Protein AF-0000000085013072 (afdb_homodimer)

pLDDT: mean 86.12, std 15.49, range [24.56, 98.44]

Radius of gyration: 23.47 Å; Cα contacts (8 Å, |Δi|>4): 793; chains: 2; bounding box: 39×77×47 Å

Solvent-accessible surface area (backbone atoms only — not comparable to full-atom values): 15059 Å² total; per-residue (Å²): 130,81,71,30,50,33,39,38,34,38,39,57,92,85,39,39,44,36,41,32,38,31,53,88,47,34,38,41,36,34,26,36,51,92,89,67,48,37,48,34,40,38,34,57,54,99,54,33,39,37,44,30,36,57,91,33,48,30,42,33,31,65,51,94,83,24,38,37,36,30,52,53,92,29,35,32,39,40,33,59,48,43,60,26,39,36,37,39,22,50,68,58,56,56,30,42,35,42,36,42,42,58,89,40,36,34,40,34,34,39,35,48,90,86,78,34,35,41,31,42,33,37,28,53,83,56,56,34,40,58,54,52,50,53,52,51,50,41,42,40,70,68,33,67,74,63,57,53,61,84,75,129,129,81,71,31,50,33,40,36,36,39,38,57,92,84,38,39,44,36,42,31,38,33,54,87,50,33,36,41,36,36,27,36,53,92,88,74,44,39,46,35,40,38,34,56,54,99,54,32,39,37,45,32,36,57,92,32,50,30,41,33,30,64,52,96,82,22,38,38,38,31,51,52,92,28,34,33,38,42,32,60,47,43,58,25,38,36,38,40,22,50,67,61,54,58,30,43,36,42,35,42,41,58,88,41,35,33,42,35,34,38,34,46,88,88,75,35,35,40,32,42,33,36,28,53,82,54,56,35,40,58,53,52,50,53,53,52,50,40,43,40,70,69,34,66,75,64,57,53,61,84,76,129

Secondary structure (DSSP, 8-state):
---EEEEEEESGGGSEEEEEEEETTEEEEEEE-SSSEEEEEEEE-SSEEEEEETTEEEEEEEETTEEEEEETTEEEEEE-SSEEEEEEEE--EEEEEEEEEETTEEEEEES-TTT-EEEEEE-TT--HHHHHHHHHHHHHHH-HHHH-----/---EEEEEEESGGGSEEEEEEEETTEEEEEES-STT-EEEEEEE-SSEEEEEETTEEEEEEEETTEEEEEETTEEEEEE-SSEEEEEEEE--EEEEEEEEEETTEEEEEES-TTT-EEEEEE-TT--HHHHHHHHHHHHHHH-HHHH-----

Structure (mmCIF, N/CA/C/O backbone):
data_AF-0000000085013072-model_v1
#
loop_
_entity.id
_entity.type
_entity.pdbx_description
1 polymer 'Uncharacterized protein'
#
loop_
_atom_site.group_PDB
_atom_site.id
_atom_site.type_symbol
_atom_site.label_atom_id
_atom_site.label_alt_id
_atom_site.label_comp_id
_atom_site.label_asym_id
_atom_site.label_entity_id
_atom_site.label_seq_id
_atom_site.pdbx_PDB_ins_code
_atom_site.Cartn_x
_atom_site.Cartn_y
_atom_site.Cartn_z
_atom_site.occupancy
_atom_site.B_iso_or_equiv
_atom_site.auth_seq_id
_atom_site.auth_comp_id
_atom_site.auth_asym_id
_atom_site.auth_atom_id
_atom_site.pdbx_PDB_model_num
ATOM 1 N N . MET A 1 1 ? 5.73 40.562 12.336 1 45.72 1 MET A N 1
ATOM 2 C CA . MET A 1 1 ? 5.727 39.562 11.273 1 45.72 1 MET A CA 1
ATOM 3 C C . MET A 1 1 ? 4.336 38.938 11.109 1 45.72 1 MET A C 1
ATOM 5 O O . MET A 1 1 ? 3.588 38.812 12.078 1 45.72 1 MET A O 1
ATOM 9 N N . SER A 1 2 ? 3.643 39.031 10.023 1 57.59 2 SER A N 1
ATOM 10 C CA . SER A 1 2 ? 2.223 38.812 9.766 1 57.59 2 SER A CA 1
ATOM 11 C C . SER A 1 2 ? 1.817 37.375 10.07 1 57.59 2 SER A C 1
ATOM 13 O O . SER A 1 2 ? 2.553 36.438 9.75 1 57.59 2 SER A O 1
ATOM 15 N N . GLU A 1 3 ? 1.058 37.156 11.148 1 74.12 3 GLU A N 1
ATOM 16 C CA . GLU A 1 3 ? 0.494 35.875 11.578 1 74.12 3 GLU A CA 1
ATOM 17 C C . GLU A 1 3 ? -0.491 35.344 10.547 1 74.12 3 GLU A C 1
ATOM 19 O O . GLU A 1 3 ? -1.425 36.031 10.141 1 74.12 3 GLU A O 1
ATOM 24 N N . ASP A 1 4 ? 0.011 34.281 9.789 1 86.88 4 ASP A N 1
ATOM 25 C CA . ASP A 1 4 ? -0.908 33.625 8.867 1 86.88 4 ASP A CA 1
ATOM 26 C C . ASP A 1 4 ? -1.732 32.562 9.57 1 86.88 4 ASP A C 1
ATOM 28 O O . ASP A 1 4 ? -1.307 32 10.594 1 86.88 4 ASP A O 1
ATOM 32 N N . LEU A 1 5 ? -2.939 32.5 9.117 1 94.5 5 LEU A N 1
ATOM 33 C CA . LEU A 1 5 ? -3.863 31.516 9.695 1 94.5 5 LEU A CA 1
ATOM 34 C C . LEU A 1 5 ? -4.203 30.438 8.688 1 94.5 5 LEU A C 1
ATOM 36 O O . LEU A 1 5 ? -4.566 30.719 7.547 1 94.5 5 LEU A O 1
ATOM 40 N N . ILE A 1 6 ? -3.957 29.219 9.062 1 96.12 6 ILE A N 1
ATOM 41 C CA . ILE A 1 6 ? -4.473 28.062 8.336 1 96.12 6 ILE A CA 1
ATOM 42 C C . ILE A 1 6 ? -5.781 27.594 8.969 1 96.12 6 ILE A C 1
ATOM 44 O O . ILE A 1 6 ? -5.836 27.328 10.172 1 96.12 6 ILE A O 1
ATOM 48 N N . LYS A 1 7 ? -6.812 27.531 8.219 1 97.38 7 LYS A N 1
ATOM 49 C CA . LYS A 1 7 ? -8.086 27.078 8.766 1 97.38 7 LYS A CA 1
ATOM 50 C C . LYS A 1 7 ? -8.875 26.281 7.734 1 97.38 7 LYS A C 1
ATOM 52 O O . LYS A 1 7 ? -8.797 26.562 6.535 1 97.38 7 LYS A O 1
ATOM 57 N N . GLY A 1 8 ? -9.57 25.297 8.195 1 96.31 8 GLY A N 1
ATOM 58 C CA . GLY A 1 8 ? -10.414 24.516 7.312 1 96.31 8 GLY A CA 1
ATOM 59 C C . GLY A 1 8 ? -10.961 23.266 7.973 1 96.31 8 GLY A C 1
ATOM 60 O O . GLY A 1 8 ? -11.164 23.234 9.188 1 96.31 8 GLY A O 1
ATOM 61 N N . ARG A 1 9 ? -11.406 22.297 7.051 1 94.94 9 ARG A N 1
ATOM 62 C CA . ARG A 1 9 ? -12.055 21.094 7.543 1 94.94 9 ARG A CA 1
ATOM 63 C C . ARG A 1 9 ? -11.453 19.844 6.898 1 94.94 9 ARG A C 1
ATOM 65 O O . ARG A 1 9 ? -11.031 19.891 5.738 1 94.94 9 ARG A O 1
ATOM 72 N N . LEU A 1 10 ? -11.383 18.781 7.684 1 92.94 10 LEU A N 1
ATOM 73 C CA . LEU A 1 10 ? -11.047 17.453 7.203 1 92.94 10 LEU A CA 1
ATOM 74 C C . LEU A 1 10 ? -12.219 16.5 7.391 1 92.94 10 LEU A C 1
ATOM 76 O O . LEU A 1 10 ? -12.836 16.469 8.453 1 92.94 10 LEU A O 1
ATOM 80 N N . GLY A 1 11 ? -12.539 15.781 6.352 1 88.31 11 GLY A N 1
ATOM 81 C CA . GLY A 1 11 ? -13.625 14.812 6.434 1 88.31 11 GLY A CA 1
ATOM 82 C C . GLY A 1 11 ? -14.984 15.422 6.145 1 88.31 11 GLY A C 1
ATOM 83 O O . GLY A 1 11 ? -16 14.93 6.625 1 88.31 11 GLY A O 1
ATOM 84 N N . GLY A 1 12 ? -15.055 16.531 5.504 1 82.62 12 GLY A N 1
ATOM 85 C CA . GLY A 1 12 ? -16.312 17.172 5.145 1 82.62 12 GLY A CA 1
ATOM 86 C C . GLY A 1 12 ? -17.109 17.641 6.352 1 82.62 12 GLY A C 1
ATOM 87 O O . GLY A 1 12 ? -16.547 18.078 7.348 1 82.62 12 GLY A O 1
ATOM 88 N N . ALA A 1 13 ? -18.422 17.609 6.195 1 81.88 13 ALA A N 1
ATOM 89 C CA . ALA A 1 13 ? -19.344 18.125 7.211 1 81.88 13 ALA A CA 1
ATOM 90 C C . ALA A 1 13 ? -19.266 17.281 8.477 1 81.88 13 ALA A C 1
ATOM 92 O O . ALA A 1 13 ? -19.438 17.797 9.586 1 81.88 13 ALA A O 1
ATOM 93 N N . ASP A 1 14 ? -19.016 16.031 8.242 1 83.12 14 ASP A N 1
ATOM 94 C CA . ASP A 1 14 ? -18.984 15.109 9.375 1 83.12 14 ASP A CA 1
ATOM 95 C C . ASP A 1 14 ? -17.578 15.008 9.961 1 83.12 14 ASP A C 1
ATOM 97 O O . ASP A 1 14 ? -17.328 14.195 10.859 1 83.12 14 ASP A O 1
ATOM 101 N N . GLY A 1 15 ? -16.766 15.812 9.398 1 89.06 15 GLY A N 1
ATOM 102 C CA . GLY A 1 15 ? -15.383 15.75 9.836 1 89.06 15 GLY A CA 1
ATOM 103 C C . GLY A 1 15 ? -15.07 16.688 10.984 1 89.06 15 GLY A C 1
ATOM 104 O O . GLY A 1 15 ? -15.891 16.875 11.891 1 89.06 15 GLY A O 1
ATOM 105 N N . TYR A 1 16 ? -13.891 17.234 11.078 1 92 16 TYR A N 1
ATOM 106 C CA . TYR A 1 16 ? -13.422 18.094 12.156 1 92 16 TYR A CA 1
ATOM 107 C C . TYR A 1 16 ? -12.664 19.297 11.602 1 92 16 TYR A C 1
ATOM 109 O O . TYR A 1 16 ? -12.211 19.266 10.453 1 92 16 TYR A O 1
ATOM 117 N N . SER A 1 17 ? -12.625 20.328 12.484 1 95.5 17 SER A N 1
ATOM 118 C CA . SER A 1 17 ? -11.953 21.562 12.086 1 95.5 17 SER A CA 1
ATOM 119 C C . SER A 1 17 ? -10.461 21.516 12.383 1 95.5 17 SER A C 1
ATOM 121 O O . SER A 1 17 ? -10.031 20.781 13.281 1 95.5 17 SER A O 1
ATOM 123 N N . VAL A 1 18 ? -9.711 22.219 11.562 1 96.5 18 VAL A N 1
ATOM 124 C CA . VAL A 1 18 ? -8.289 22.469 11.797 1 96.5 18 VAL A CA 1
ATOM 125 C C . VAL A 1 18 ? -8.023 23.969 11.789 1 96.5 18 VAL A C 1
ATOM 127 O O . VAL A 1 18 ? -8.477 24.688 10.883 1 96.5 18 VAL A O 1
ATOM 130 N N . ARG A 1 19 ? -7.359 24.422 12.82 1 96.88 19 ARG A N 1
ATOM 131 C CA . ARG A 1 19 ? -6.98 25.828 12.93 1 96.88 19 ARG A CA 1
ATOM 132 C C . ARG A 1 19 ? -5.559 25.969 13.461 1 96.88 19 ARG A C 1
ATOM 134 O O . ARG A 1 19 ? -5.258 25.531 14.57 1 96.88 19 ARG A O 1
ATOM 141 N N . CYS A 1 20 ? -4.75 26.547 12.625 1 97 20 CYS A N 1
ATOM 142 C CA . CYS A 1 20 ? -3.367 26.766 13.031 1 97 20 CYS A CA 1
ATOM 143 C C . CYS A 1 20 ? -2.922 28.188 12.695 1 97 20 CYS A C 1
ATOM 145 O O . CYS A 1 20 ? -3.332 28.75 11.672 1 97 20 CYS A O 1
ATOM 147 N N . THR A 1 21 ? -2.053 28.734 13.484 1 97.19 21 THR A N 1
ATOM 148 C CA . THR A 1 21 ? -1.366 30 13.219 1 97.19 21 THR A CA 1
ATOM 149 C C . THR A 1 21 ? 0.083 29.75 12.812 1 97.19 21 THR A C 1
ATOM 151 O O . THR A 1 21 ? 0.742 28.859 13.359 1 97.19 21 THR A O 1
ATOM 154 N N . ILE A 1 22 ? 0.513 30.469 11.844 1 94.06 22 ILE A N 1
ATOM 155 C CA . ILE A 1 22 ? 1.912 30.422 11.438 1 94.06 22 ILE A CA 1
ATOM 156 C C . ILE A 1 22 ? 2.604 31.734 11.844 1 94.06 22 ILE A C 1
ATOM 158 O O . ILE A 1 22 ? 2.209 32.812 11.398 1 94.06 22 ILE A O 1
ATOM 162 N N . ASP A 1 23 ? 3.533 31.578 12.648 1 92.81 23 ASP A N 1
ATOM 163 C CA . ASP A 1 23 ? 4.383 32.688 13.078 1 92.81 23 ASP A CA 1
ATOM 164 C C . ASP A 1 23 ? 5.848 32.406 12.75 1 92.81 23 ASP A C 1
ATOM 166 O O . ASP A 1 23 ? 6.559 31.766 13.523 1 92.81 23 ASP A O 1
ATOM 170 N N . GLY A 1 24 ? 6.297 32.969 11.625 1 90.44 24 GLY A N 1
ATOM 171 C CA . GLY A 1 24 ? 7.629 32.625 11.156 1 90.44 24 GLY A CA 1
ATOM 172 C C . GLY A 1 24 ? 7.773 31.156 10.82 1 90.44 24 GLY A C 1
ATOM 173 O O . GLY A 1 24 ? 7.137 30.656 9.891 1 90.44 24 GLY A O 1
ATOM 174 N N . ASP A 1 25 ? 8.594 30.484 11.672 1 93.25 25 ASP A N 1
ATOM 175 C CA . ASP A 1 25 ? 8.875 29.078 11.398 1 93.25 25 ASP A CA 1
ATOM 176 C C . ASP A 1 25 ? 8.055 28.172 12.32 1 93.25 25 ASP A C 1
ATOM 178 O O . ASP A 1 25 ? 8.242 26.953 12.32 1 93.25 25 ASP A O 1
ATOM 182 N N . ARG A 1 26 ? 7.16 28.859 13.023 1 96.44 26 ARG A N 1
ATOM 183 C CA . ARG A 1 26 ? 6.379 28.062 13.961 1 96.44 26 ARG A CA 1
ATOM 184 C C . ARG A 1 26 ? 4.93 27.938 13.508 1 96.44 26 ARG A C 1
ATOM 186 O O . ARG A 1 26 ? 4.336 28.906 13.031 1 96.44 26 ARG A O 1
ATOM 193 N N . ILE A 1 27 ? 4.387 26.766 13.578 1 96.62 27 ILE A N 1
ATOM 194 C CA . ILE A 1 27 ? 2.982 26.469 13.32 1 96.62 27 ILE A CA 1
ATOM 195 C C . ILE A 1 27 ? 2.328 25.953 14.602 1 96.62 27 ILE A C 1
ATOM 197 O O . ILE A 1 27 ? 2.752 24.938 15.156 1 96.62 27 ILE A O 1
ATOM 201 N N . SER A 1 28 ? 1.341 26.656 15.141 1 97.81 28 SER A N 1
ATOM 202 C CA . SER A 1 28 ? 0.625 26.25 16.344 1 97.81 28 SER A CA 1
ATOM 203 C C . SER A 1 28 ? -0.884 26.266 16.125 1 97.81 28 SER A C 1
ATOM 205 O O . SER A 1 28 ? -1.411 27.172 15.477 1 97.81 28 SER A O 1
ATOM 207 N N . GLY A 1 29 ? -1.484 25.25 16.625 1 97.06 29 GLY A N 1
ATOM 20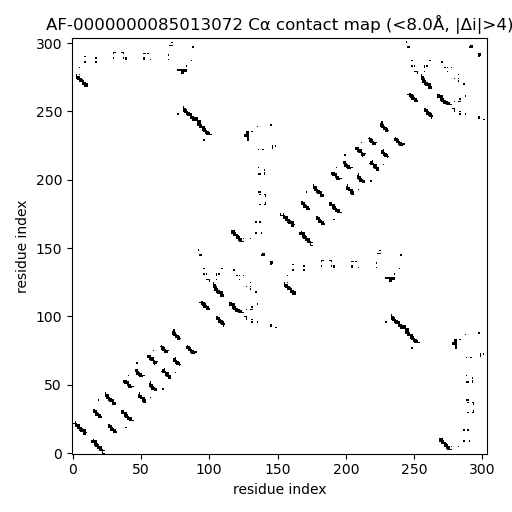8 C CA . GLY A 1 29 ? -2.93 25.219 16.453 1 97.06 29 GLY A CA 1
ATOM 209 C C . GLY A 1 29 ? -3.576 23.984 17.047 1 97.06 29 GLY A C 1
ATOM 210 O O . GLY A 1 29 ? -3.104 23.438 18.047 1 97.06 29 GLY A O 1
ATOM 211 N N . ARG A 1 30 ? -4.773 23.703 16.453 1 96.06 30 ARG A N 1
ATOM 212 C CA . ARG A 1 30 ? -5.574 22.625 17 1 96.06 30 ARG A CA 1
ATOM 213 C C . ARG A 1 30 ? -6.367 21.922 15.898 1 96.06 30 ARG A C 1
ATOM 215 O O . ARG A 1 30 ? -6.859 22.562 14.969 1 96.06 30 ARG A O 1
ATOM 222 N N . ALA A 1 31 ? -6.379 20.609 16 1 95.31 31 ALA A N 1
ATOM 223 C CA . ALA A 1 31 ? -7.309 19.797 15.219 1 95.31 31 ALA A CA 1
ATOM 224 C C . ALA A 1 31 ? -8.461 19.297 16.078 1 95.31 31 ALA A C 1
ATOM 226 O O . ALA A 1 31 ? -8.25 18.797 17.188 1 95.31 31 ALA A O 1
ATOM 227 N N . GLY A 1 32 ? -9.641 19.453 15.453 1 92.19 32 GLY A N 1
ATOM 228 C CA . GLY A 1 32 ? -10.797 19.016 16.219 1 92.19 32 GLY A CA 1
ATOM 229 C C . GLY A 1 32 ? -11.305 20.047 17.203 1 92.19 32 GLY A C 1
ATOM 230 O O . GLY A 1 32 ? -10.742 21.141 17.297 1 92.19 32 GLY A O 1
ATOM 231 N N . GLY A 1 33 ? -12.422 19.703 17.875 1 84.56 33 GLY A N 1
ATOM 232 C CA . GLY A 1 33 ? -13.07 20.625 18.812 1 84.56 33 GLY A CA 1
ATOM 233 C C . GLY A 1 33 ? -12.453 20.594 20.203 1 84.56 33 GLY A C 1
ATOM 234 O O . GLY A 1 33 ? -11.422 19.953 20.422 1 84.56 33 GLY A O 1
ATOM 235 N N . ARG A 1 34 ? -13.07 21.344 21.078 1 78 34 ARG A N 1
ATOM 236 C CA . ARG A 1 34 ? -12.562 21.516 22.438 1 78 34 ARG A CA 1
ATOM 237 C C . ARG A 1 34 ? -12.539 20.203 23.203 1 78 34 ARG A C 1
ATOM 239 O O . ARG A 1 34 ? -11.578 19.891 23.906 1 78 34 ARG A O 1
ATOM 246 N N . LEU A 1 35 ? -13.555 19.375 23.031 1 79.19 35 LEU A N 1
ATOM 247 C CA . LEU A 1 35 ? -13.695 18.156 23.812 1 79.19 35 LEU A CA 1
ATOM 248 C C . LEU A 1 35 ? -12.852 17.031 23.203 1 79.19 35 LEU A C 1
ATOM 250 O O . LEU A 1 35 ? -12.266 16.234 23.938 1 79.19 35 LEU A O 1
ATOM 254 N N . TYR A 1 36 ? -12.883 16.969 21.891 1 84.38 36 TYR A N 1
ATOM 255 C CA . TYR A 1 36 ? -12.141 15.922 21.203 1 84.38 36 TYR A CA 1
ATOM 256 C C . TYR A 1 36 ? -11.164 16.516 20.188 1 84.38 36 TYR A C 1
ATOM 258 O O . TYR A 1 36 ? -11.523 16.766 19.047 1 84.38 36 TYR A O 1
ATOM 266 N N . GLY A 1 37 ? -10.18 17.219 20.734 1 91.62 37 GLY A N 1
ATOM 267 C CA . GLY A 1 37 ? -9.18 17.797 19.828 1 91.62 37 GLY A CA 1
ATOM 268 C C . GLY A 1 37 ? -7.758 17.547 20.297 1 91.62 37 GLY A C 1
ATOM 269 O O . GLY A 1 37 ? -7.543 16.969 21.375 1 91.62 37 GLY A O 1
ATOM 270 N N . LYS A 1 38 ? -6.855 17.719 19.422 1 94.12 38 LYS A N 1
ATOM 271 C CA . LYS A 1 38 ? -5.426 17.594 19.703 1 94.12 38 LYS A CA 1
ATOM 272 C C . LYS A 1 38 ? -4.672 18.859 19.281 1 94.12 38 LYS A C 1
ATOM 274 O O . LYS A 1 38 ? -4.965 19.438 18.234 1 94.12 38 LYS A O 1
ATOM 279 N N . ASP A 1 39 ? -3.713 19.219 20.094 1 96.62 39 ASP A N 1
ATOM 280 C CA . ASP A 1 39 ? -2.883 2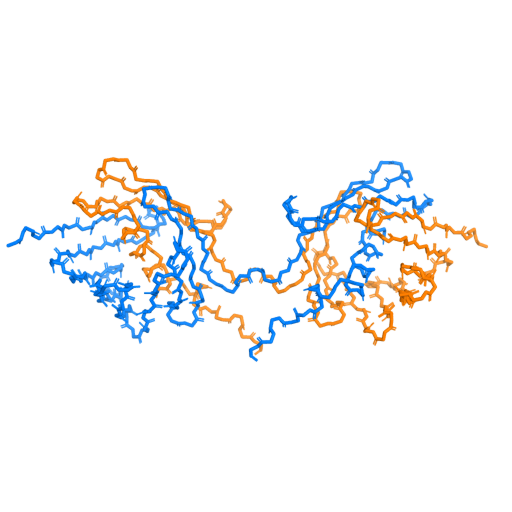0.375 19.766 1 96.62 39 ASP A CA 1
ATOM 281 C C . ASP A 1 39 ? -1.842 20.016 18.703 1 96.62 39 ASP A C 1
ATOM 283 O O . ASP A 1 39 ? -1.293 18.906 18.719 1 96.62 39 ASP A O 1
ATOM 287 N N . ILE A 1 40 ? -1.604 20.953 17.844 1 97.44 40 ILE A N 1
ATOM 288 C CA . ILE A 1 40 ? -0.557 20.859 16.828 1 97.44 40 ILE A CA 1
ATOM 289 C C . ILE A 1 40 ? 0.534 21.891 17.125 1 97.44 40 ILE A C 1
ATOM 291 O O . ILE A 1 40 ? 0.251 23.094 17.25 1 97.44 40 ILE A O 1
ATOM 295 N N . GLU A 1 41 ? 1.752 21.438 17.312 1 98.44 41 GLU A N 1
ATOM 296 C CA . GLU A 1 41 ? 2.928 22.281 17.5 1 98.44 41 GLU A CA 1
ATOM 297 C C . GLU A 1 41 ? 4.074 21.828 16.594 1 98.44 41 GLU A C 1
ATOM 299 O O . GLU A 1 41 ? 4.742 20.828 16.875 1 98.44 41 GLU A O 1
ATOM 304 N N . LEU A 1 42 ? 4.266 22.625 15.531 1 97.69 42 LEU A N 1
ATOM 305 C CA . LEU A 1 42 ? 5.309 22.297 14.57 1 97.69 42 LEU A CA 1
ATOM 306 C C . LEU A 1 42 ? 6.27 23.453 14.375 1 97.69 42 LEU A C 1
ATOM 308 O O . LEU A 1 42 ? 5.902 24.609 14.617 1 97.69 42 LEU A O 1
ATOM 312 N N . GLU A 1 43 ? 7.457 23.094 13.938 1 97.94 43 GLU A N 1
ATOM 313 C CA . GLU A 1 43 ? 8.484 24.062 13.594 1 97.94 43 GLU A CA 1
ATOM 314 C C . GLU A 1 43 ? 9.164 23.719 12.273 1 97.94 43 GLU A C 1
ATOM 316 O O . GLU A 1 43 ? 9.633 22.594 12.086 1 97.94 43 GLU A O 1
ATOM 321 N N . ILE A 1 44 ? 9.125 24.656 11.359 1 95.5 44 ILE A N 1
ATOM 322 C CA . ILE A 1 44 ? 9.844 24.5 10.109 1 95.5 44 ILE A CA 1
ATOM 323 C C . ILE A 1 44 ? 11.328 24.781 10.32 1 95.5 44 ILE A C 1
ATOM 325 O O . ILE A 1 44 ? 11.695 25.844 10.852 1 95.5 44 ILE A O 1
ATOM 329 N N . THR A 1 45 ? 12.156 23.812 9.984 1 94.88 45 THR A N 1
ATOM 330 C CA . THR A 1 45 ? 13.602 23.953 10.086 1 94.88 45 THR A CA 1
ATOM 331 C C . THR A 1 45 ? 14.234 24.062 8.703 1 94.88 45 THR A C 1
ATOM 333 O O . THR A 1 45 ? 13.539 24.016 7.691 1 94.88 45 THR A O 1
ATOM 336 N N . GLU A 1 46 ? 15.508 24.203 8.648 1 92.31 46 GLU A N 1
ATOM 337 C CA . GLU A 1 46 ? 16.25 24.234 7.387 1 92.31 46 GLU A CA 1
ATOM 338 C C . GLU A 1 46 ? 16.125 22.906 6.641 1 92.31 46 GLU A C 1
ATOM 340 O O . GLU A 1 46 ? 16.172 22.875 5.41 1 92.31 46 GLU A O 1
ATOM 345 N N . ARG A 1 47 ? 15.883 21.859 7.348 1 92.5 47 ARG A N 1
ATOM 346 C CA . ARG A 1 47 ? 15.945 20.531 6.746 1 92.5 47 ARG A CA 1
ATOM 347 C C . ARG A 1 47 ? 14.57 19.891 6.688 1 92.5 47 ARG A C 1
ATOM 349 O O . ARG A 1 47 ? 14.414 18.781 6.156 1 92.5 47 ARG A O 1
ATOM 356 N N . GLY A 1 48 ? 13.641 20.5 7.305 1 94.94 48 GLY A N 1
ATOM 357 C CA . GLY A 1 48 ? 12.344 19.844 7.34 1 94.94 48 GLY A CA 1
ATOM 358 C C . GLY A 1 48 ? 11.398 20.453 8.367 1 94.94 48 GLY A C 1
ATOM 359 O O . GLY A 1 48 ? 11.305 21.672 8.492 1 94.94 48 GLY A O 1
ATOM 360 N N . VAL A 1 49 ? 10.602 19.625 8.984 1 97.12 49 VAL A N 1
ATOM 361 C CA . VAL A 1 49 ? 9.633 20.047 9.992 1 97.12 49 VAL A CA 1
ATOM 362 C C . VAL A 1 49 ? 9.711 19.109 11.195 1 97.12 49 VAL A C 1
ATOM 364 O O . VAL A 1 49 ? 9.828 17.891 11.039 1 97.12 49 VAL A O 1
ATOM 367 N N . GLN A 1 50 ? 9.68 19.625 12.406 1 98.12 50 GLN A N 1
ATOM 368 C CA . GLN A 1 50 ? 9.633 18.844 13.633 1 98.12 50 GLN A CA 1
ATOM 369 C C . GLN A 1 50 ? 8.602 19.406 14.609 1 98.12 50 GLN A C 1
ATOM 371 O O . GLN A 1 50 ? 8.18 20.562 14.477 1 98.12 50 GLN A O 1
ATOM 376 N N . GLY A 1 51 ? 8.195 18.609 15.609 1 98.19 51 GLY A N 1
ATOM 377 C CA . GLY A 1 51 ? 7.242 19.031 16.625 1 98.19 51 GLY A CA 1
ATOM 378 C C . GLY A 1 51 ? 6.363 17.906 17.125 1 98.19 51 GLY A C 1
ATOM 379 O O . GLY A 1 51 ? 6.832 16.781 17.297 1 98.19 51 GLY A O 1
ATOM 380 N N . THR A 1 52 ? 5.09 18.281 17.375 1 97.12 52 THR A N 1
ATOM 381 C CA . THR A 1 52 ? 4.191 17.281 17.938 1 97.12 52 THR A CA 1
ATOM 382 C C . THR A 1 52 ? 2.76 17.5 17.469 1 97.12 52 THR A C 1
ATOM 384 O O . THR A 1 52 ? 2.395 18.625 17.094 1 97.12 52 THR A O 1
ATOM 387 N N . VAL A 1 53 ? 2.012 16.547 17.484 1 95.44 53 VAL A N 1
ATOM 388 C CA . VAL A 1 53 ? 0.554 16.562 17.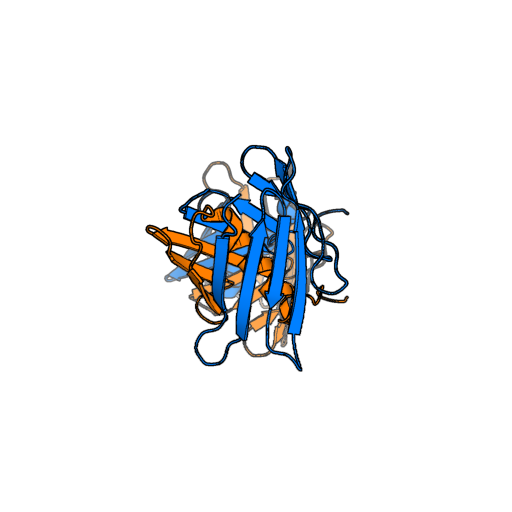453 1 95.44 53 VAL A CA 1
ATOM 389 C C . VAL A 1 53 ? -0.011 15.758 18.609 1 95.44 53 VAL A C 1
ATOM 391 O O . VAL A 1 53 ? 0.251 14.555 18.734 1 95.44 53 VAL A O 1
ATOM 394 N N . GLY A 1 54 ? -0.778 16.438 19.375 1 92.12 54 GLY A N 1
ATOM 395 C CA . GLY A 1 54 ? -1.044 15.797 20.656 1 92.12 54 GLY A CA 1
ATOM 396 C C . GLY A 1 54 ? 0.218 15.43 21.406 1 92.12 54 GLY A C 1
ATOM 397 O O . GLY A 1 54 ? 1.066 16.281 21.672 1 92.12 54 GLY A O 1
ATOM 398 N N . SER A 1 55 ? 0.373 14.117 21.719 1 90.81 55 SER A N 1
ATOM 399 C CA . SER A 1 55 ? 1.549 13.625 22.438 1 90.81 55 SER A CA 1
ATOM 400 C C . SER A 1 55 ? 2.5 12.898 21.484 1 90.81 55 SER A C 1
ATOM 402 O O . SER A 1 55 ? 3.533 12.383 21.906 1 90.81 55 SER A O 1
ATOM 404 N N . GLU A 1 56 ? 2.168 12.898 20.234 1 91.44 56 GLU A N 1
ATOM 405 C CA . GLU A 1 56 ? 2.951 12.133 19.266 1 91.44 56 GLU A CA 1
ATOM 406 C C . GLU A 1 56 ? 3.996 13.016 18.578 1 91.44 56 GLU A C 1
ATOM 408 O O . GLU A 1 56 ? 3.699 14.141 18.172 1 91.44 56 GLU A O 1
ATOM 413 N N . PRO A 1 57 ? 5.164 12.5 18.438 1 95.44 57 PRO A N 1
ATOM 414 C CA . PRO A 1 57 ? 6.199 13.289 17.75 1 95.44 57 PRO A CA 1
ATOM 415 C C . PRO A 1 57 ? 6.004 13.344 16.234 1 95.44 57 PRO A C 1
ATOM 417 O O . PRO A 1 57 ? 5.484 12.391 15.648 1 95.44 57 PRO A O 1
ATOM 420 N N . VAL A 1 58 ? 6.391 14.469 15.609 1 96.44 58 VAL A N 1
ATOM 421 C CA . VAL A 1 58 ? 6.445 14.664 14.164 1 96.44 58 VAL A CA 1
ATOM 422 C C . VAL A 1 58 ? 7.859 15.07 13.75 1 96.44 58 VAL A C 1
ATOM 424 O O . VAL A 1 58 ? 8.43 16.016 14.305 1 96.44 58 VAL A O 1
ATOM 427 N N . ARG A 1 59 ? 8.43 14.273 12.891 1 97.06 59 ARG A N 1
ATOM 428 C CA . ARG A 1 59 ? 9.719 14.617 12.312 1 97.06 59 ARG A CA 1
ATOM 429 C C . ARG A 1 59 ? 9.797 14.203 10.844 1 97.06 59 ARG A C 1
ATOM 431 O O . ARG A 1 59 ? 9.727 13.016 10.531 1 97.06 59 ARG A O 1
ATOM 438 N N . VAL A 1 60 ? 9.875 15.211 10.016 1 95.94 60 VAL A N 1
ATOM 439 C CA . VAL A 1 60 ? 10.07 14.953 8.594 1 95.94 60 VAL A CA 1
ATOM 440 C C . VAL A 1 60 ? 11.211 15.82 8.062 1 95.94 60 VAL A C 1
ATOM 442 O O . VAL A 1 60 ? 11.367 16.969 8.477 1 95.94 60 VAL A O 1
ATOM 445 N N . GLU A 1 61 ? 11.945 15.242 7.121 1 96.44 61 GLU A N 1
ATOM 446 C CA . GLU A 1 61 ? 13.109 15.914 6.562 1 96.44 61 GLU A CA 1
ATOM 447 C C . GLU A 1 61 ? 13.117 15.836 5.039 1 96.44 61 GLU A C 1
ATOM 449 O O . GLU A 1 61 ? 12.594 14.883 4.457 1 96.44 61 GLU A O 1
ATOM 454 N N . LEU A 1 62 ? 13.672 16.859 4.484 1 93.19 62 LEU A N 1
ATOM 455 C CA . LEU A 1 62 ? 13.82 16.906 3.033 1 93.19 62 LEU A CA 1
ATOM 456 C C . LEU A 1 62 ? 14.922 15.953 2.578 1 93.19 62 LEU A C 1
ATOM 458 O O . LEU A 1 62 ? 16.078 16.109 2.965 1 93.19 62 LEU A O 1
ATOM 462 N N . GLU A 1 63 ? 14.516 14.93 1.878 1 90.06 63 GLU A N 1
ATOM 463 C CA . GLU A 1 63 ? 15.43 13.953 1.301 1 90.06 63 GLU A CA 1
ATOM 464 C C . GLU A 1 63 ? 15.156 13.75 -0.187 1 90.06 63 GLU A C 1
ATOM 466 O O . GLU A 1 63 ? 14.086 13.273 -0.565 1 90.06 63 GLU A O 1
ATOM 471 N N . GLU A 1 64 ? 16.109 14.07 -1.03 1 86.31 64 GLU A N 1
ATOM 472 C CA . GLU A 1 64 ? 16 13.867 -2.473 1 86.31 64 GLU A CA 1
ATOM 473 C C . GLU A 1 64 ? 14.742 14.516 -3.031 1 86.31 64 GLU A C 1
ATOM 475 O O . GLU A 1 64 ? 13.992 13.891 -3.775 1 86.31 64 GLU A O 1
ATOM 480 N N . GLY A 1 65 ? 14.422 15.688 -2.543 1 86.88 65 GLY A N 1
ATOM 481 C CA . GLY A 1 65 ? 13.312 16.469 -3.074 1 86.88 65 GLY A CA 1
ATOM 482 C C . GLY A 1 65 ? 11.969 16.078 -2.479 1 86.88 65 GLY A C 1
ATOM 483 O O . GLY A 1 65 ? 10.93 16.562 -2.912 1 86.88 65 GLY A O 1
ATOM 484 N N . GLU A 1 66 ? 12 15.156 -1.539 1 90.31 66 GLU A N 1
ATOM 485 C CA . GLU A 1 66 ? 10.789 14.719 -0.85 1 90.31 66 GLU A CA 1
ATOM 486 C C . GLU A 1 66 ? 10.891 14.961 0.653 1 90.31 66 GLU A C 1
ATOM 488 O O . GLU A 1 66 ? 11.984 14.906 1.224 1 90.31 66 GLU A O 1
ATOM 493 N N . LEU A 1 67 ? 9.711 15.312 1.257 1 93.31 67 LEU A N 1
ATOM 494 C CA . LEU A 1 67 ? 9.664 15.289 2.715 1 93.31 67 LEU A CA 1
ATOM 495 C C . LEU A 1 67 ? 9.414 13.875 3.227 1 93.31 67 LEU A C 1
ATOM 497 O O . LEU A 1 67 ? 8.391 13.266 2.9 1 93.31 67 LEU A O 1
ATOM 501 N N . ARG A 1 68 ? 10.359 13.328 3.977 1 92.31 68 ARG A N 1
ATOM 502 C CA . ARG A 1 68 ? 10.266 11.969 4.504 1 92.31 68 ARG A CA 1
ATOM 503 C C . ARG A 1 68 ? 10.477 11.953 6.016 1 92.31 68 ARG A C 1
ATOM 505 O O . ARG A 1 68 ? 11.312 12.695 6.539 1 92.31 68 ARG A O 1
ATOM 512 N N . GLY A 1 69 ? 9.68 11.086 6.641 1 92.69 69 GLY A N 1
ATOM 513 C CA . GLY A 1 69 ? 9.891 10.914 8.07 1 92.69 69 GLY A CA 1
ATOM 514 C C . GLY A 1 69 ? 8.711 10.25 8.766 1 92.69 69 GLY A C 1
ATOM 515 O O . GLY A 1 69 ? 8.094 9.336 8.219 1 92.69 69 GLY A O 1
ATOM 516 N N . LEU A 1 70 ? 8.469 10.727 10.016 1 91.12 70 LEU A N 1
ATOM 517 C CA . LEU A 1 70 ? 7.48 10.031 10.836 1 91.12 70 LEU A CA 1
ATOM 518 C C . LEU A 1 70 ? 6.465 11.008 11.406 1 91.12 70 LEU A C 1
ATOM 520 O O . LEU A 1 70 ? 6.824 12.109 11.828 1 91.12 70 LEU A O 1
ATOM 524 N N . VAL A 1 71 ? 5.297 10.656 11.359 1 93.19 71 VAL A N 1
ATOM 525 C CA . VAL A 1 71 ? 4.238 11.172 12.219 1 93.19 71 VAL A CA 1
ATOM 526 C C . VAL A 1 71 ? 3.826 10.109 13.227 1 93.19 71 VAL A C 1
ATOM 528 O O . VAL A 1 71 ? 3.201 9.109 12.867 1 93.19 71 VAL A O 1
ATOM 531 N N . GLY A 1 72 ? 4.156 10.367 14.453 1 89.62 72 GLY A N 1
ATOM 532 C CA . GLY A 1 72 ? 4.078 9.25 15.383 1 89.62 72 GLY A CA 1
ATOM 533 C C . GLY A 1 72 ? 4.887 8.047 14.945 1 89.62 72 GLY A C 1
ATOM 534 O O . GLY A 1 72 ? 6.094 8.148 14.727 1 89.62 72 GLY A O 1
ATOM 535 N N . SER A 1 73 ? 4.16 6.977 14.797 1 81.31 73 SER A N 1
ATOM 536 C CA . SER A 1 73 ? 4.824 5.734 14.414 1 81.31 73 SER A CA 1
ATOM 537 C C . SER A 1 73 ? 4.664 5.457 12.922 1 81.31 73 SER A C 1
ATOM 539 O O . SER A 1 73 ? 5.145 4.434 12.422 1 81.31 73 SER A O 1
ATOM 541 N N . GLN A 1 74 ? 4.027 6.379 12.242 1 82.81 74 GLN A N 1
ATOM 542 C CA . GLN A 1 74 ? 3.748 6.141 10.836 1 82.81 74 GLN A CA 1
ATOM 543 C C . GLN A 1 74 ? 4.758 6.859 9.945 1 82.81 74 GLN A C 1
ATOM 545 O O . GLN A 1 74 ? 5.125 8.008 10.211 1 82.81 74 GLN A O 1
ATOM 550 N N . LYS A 1 75 ? 5.152 6.094 8.953 1 85.12 75 LYS A N 1
ATOM 551 C CA . LYS A 1 75 ? 6.031 6.715 7.965 1 85.12 75 LYS A CA 1
ATOM 552 C C . LYS A 1 75 ? 5.25 7.668 7.062 1 85.12 75 LYS A C 1
ATOM 554 O O . LYS A 1 75 ? 4.121 7.375 6.668 1 85.12 75 LYS A O 1
ATOM 559 N N . LEU A 1 76 ? 5.879 8.859 6.75 1 89.94 76 LEU A N 1
ATOM 560 C CA . LEU A 1 76 ? 5.289 9.836 5.84 1 89.94 76 LEU A CA 1
ATOM 561 C C . LEU A 1 76 ? 6.254 10.18 4.711 1 89.94 76 LEU A C 1
ATOM 563 O O . LEU A 1 76 ? 7.449 10.367 4.945 1 89.94 76 LEU A O 1
ATOM 567 N N . VAL A 1 77 ? 5.738 10.148 3.533 1 87.44 77 VAL A N 1
ATOM 568 C CA . VAL A 1 77 ? 6.418 10.742 2.389 1 87.44 77 VAL A CA 1
ATOM 569 C C . VAL A 1 77 ? 5.508 11.773 1.72 1 87.44 77 VAL A C 1
ATOM 571 O O . VAL A 1 77 ? 4.34 11.484 1.447 1 87.44 77 VAL A O 1
ATOM 574 N N . LEU A 1 78 ? 5.926 13.039 1.561 1 91.56 78 LEU A N 1
ATOM 575 C CA . LEU A 1 78 ? 5.23 14.055 0.777 1 91.56 78 LEU A CA 1
ATOM 576 C C . LEU A 1 78 ? 6.113 14.562 -0.358 1 91.56 78 LEU A C 1
ATOM 578 O O . LEU A 1 78 ? 7.32 14.75 -0.177 1 91.56 78 LEU A O 1
ATOM 582 N N . ARG A 1 79 ? 5.484 14.758 -1.484 1 89.5 79 ARG A N 1
ATOM 583 C CA . ARG A 1 79 ? 6.164 15.258 -2.674 1 89.5 79 ARG A CA 1
ATOM 584 C C . ARG A 1 79 ? 5.418 16.453 -3.266 1 89.5 79 ARG A C 1
ATOM 586 O O . ARG A 1 79 ? 4.184 16.453 -3.312 1 89.5 79 ARG A O 1
ATOM 593 N N . GLY A 1 80 ? 6.23 17.469 -3.686 1 88.38 80 GLY A N 1
ATOM 594 C CA . GLY A 1 80 ? 5.648 18.609 -4.391 1 88.38 80 GLY A CA 1
ATOM 595 C C . GLY A 1 80 ? 5.371 19.797 -3.486 1 88.38 80 GLY A C 1
ATOM 596 O O . GLY A 1 80 ? 5.52 19.703 -2.266 1 88.38 80 GLY A O 1
ATOM 597 N N . VAL A 1 81 ? 4.996 20.969 -4.094 1 90.25 81 VAL A N 1
ATOM 598 C CA . VAL A 1 81 ? 4.777 22.203 -3.342 1 90.25 81 VAL A CA 1
ATOM 599 C C . VAL A 1 81 ? 3.316 22.625 -3.467 1 90.25 81 VAL A C 1
ATOM 601 O O . VAL A 1 81 ? 2.578 22.625 -2.479 1 90.25 81 VAL A O 1
ATOM 604 N N . ASP A 1 82 ? 2.867 22.828 -4.633 1 90.31 82 ASP A N 1
ATOM 605 C CA . ASP A 1 82 ? 1.486 23.234 -4.855 1 90.31 82 ASP A CA 1
ATOM 606 C C . ASP A 1 82 ? 0.593 22.047 -5.16 1 90.31 82 ASP A C 1
ATOM 608 O O . ASP A 1 82 ? -0.609 22.062 -4.887 1 90.31 82 ASP A O 1
ATOM 612 N N . ARG A 1 83 ? 1.155 21.125 -5.992 1 87.06 83 ARG A N 1
ATOM 613 C CA . ARG A 1 83 ? 0.567 19.797 -6.133 1 87.06 83 ARG A CA 1
ATOM 614 C C . ARG A 1 83 ? 1.297 18.781 -5.258 1 87.06 83 ARG A C 1
ATOM 616 O O . ARG A 1 83 ? 2.432 18.406 -5.555 1 87.06 83 ARG A O 1
ATOM 623 N N . VAL A 1 84 ? 0.644 18.453 -4.195 1 91.38 84 VAL A N 1
ATOM 624 C CA . VAL A 1 84 ? 1.303 17.609 -3.203 1 91.38 84 VAL A CA 1
ATOM 625 C C . VAL A 1 84 ? 0.775 16.188 -3.303 1 91.38 84 VAL A C 1
ATOM 627 O O . VAL A 1 84 ? -0.438 15.969 -3.336 1 91.38 84 VAL A O 1
ATOM 630 N N . THR A 1 85 ? 1.655 15.203 -3.459 1 88.31 85 THR A N 1
ATOM 631 C CA . THR A 1 85 ? 1.346 13.781 -3.373 1 88.31 85 THR A CA 1
ATOM 632 C C . THR A 1 85 ? 2.191 13.102 -2.297 1 88.31 85 THR A C 1
ATOM 634 O O . THR A 1 85 ? 3.234 13.625 -1.902 1 88.31 85 THR A O 1
ATOM 637 N N . GLY A 1 86 ? 1.602 12.055 -1.717 1 84.56 86 GLY A N 1
ATOM 638 C CA . GLY A 1 86 ? 2.381 11.352 -0.708 1 84.56 86 GLY A CA 1
ATOM 639 C C . GLY A 1 86 ? 1.674 10.133 -0.146 1 84.56 86 GLY A C 1
ATOM 640 O O . GLY A 1 86 ? 0.688 9.664 -0.718 1 84.56 86 GLY A O 1
ATOM 641 N N . PHE A 1 87 ? 2.305 9.617 1.014 1 83.69 87 PHE A N 1
ATOM 642 C CA . PHE A 1 87 ? 1.796 8.414 1.662 1 83.69 87 PHE A CA 1
ATOM 643 C C . PHE A 1 87 ? 2.121 8.422 3.15 1 83.69 87 PHE A C 1
ATOM 645 O O . PHE A 1 87 ? 3.24 8.758 3.545 1 83.69 87 PHE A O 1
ATOM 652 N N . LEU A 1 88 ? 1.08 8.289 3.885 1 85.56 88 LEU A N 1
ATOM 653 C CA . LEU A 1 88 ? 1.225 8.086 5.32 1 85.56 88 LEU A CA 1
ATOM 654 C C . LEU A 1 88 ? 1.041 6.613 5.68 1 85.56 88 LEU A C 1
ATOM 656 O O . LEU A 1 88 ? -0.038 6.051 5.48 1 85.56 88 LEU A O 1
ATOM 660 N N . GLY A 1 89 ? 1.965 6.035 6.184 1 76.44 89 GLY A N 1
ATOM 661 C CA . GLY A 1 89 ? 1.914 4.629 6.547 1 76.44 89 GLY A CA 1
ATOM 662 C C . GLY A 1 89 ? 3.07 3.824 5.984 1 76.44 89 GLY A C 1
ATOM 663 O O . GLY A 1 89 ? 4.094 4.391 5.594 1 76.44 89 GLY A O 1
ATOM 664 N N . GLU A 1 90 ? 3.105 2.703 6.34 1 59.06 90 GLU A N 1
ATOM 665 C CA . GLU A 1 90 ? 4.098 1.794 5.777 1 59.06 90 GLU A CA 1
ATOM 666 C C . GLU A 1 90 ? 3.803 1.488 4.312 1 59.06 90 GLU A C 1
ATOM 668 O O . GLU A 1 90 ? 2.666 1.163 3.959 1 59.06 90 GLU A O 1
ATOM 673 N N . PRO A 1 91 ? 4.758 2.324 3.557 1 48.38 91 PRO A N 1
ATOM 674 C CA . PRO A 1 91 ? 4.539 2.055 2.133 1 48.38 91 PRO A CA 1
ATOM 675 C C . PRO A 1 91 ? 4.051 0.632 1.872 1 48.38 91 PRO A C 1
ATOM 677 O O . PRO A 1 91 ? 4.328 -0.275 2.66 1 48.38 91 PRO A O 1
ATOM 680 N N . ILE A 1 92 ? 3.15 0.68 1.161 1 50.88 92 ILE A N 1
ATOM 681 C CA . ILE A 1 92 ? 2.727 -0.6 0.604 1 50.88 92 ILE A CA 1
ATOM 682 C C . ILE A 1 92 ? 3.945 -1.383 0.123 1 50.88 92 ILE A C 1
ATOM 684 O O . ILE A 1 92 ? 4.719 -0.895 -0.706 1 50.88 92 ILE A O 1
ATOM 688 N N . VAL A 1 93 ? 4.473 -2.143 1.157 1 58.16 93 VAL A N 1
ATOM 689 C CA . VAL A 1 93 ? 5.438 -3.08 0.596 1 58.16 93 VAL A CA 1
ATOM 690 C C . VAL A 1 93 ? 4.715 -4.32 0.076 1 58.16 93 VAL A C 1
ATOM 692 O O . VAL A 1 93 ? 4.129 -5.078 0.855 1 58.16 93 VAL A O 1
ATOM 695 N N . GLY A 1 94 ? 4.25 -4.156 -1.171 1 68.69 94 GLY A N 1
ATOM 696 C CA . GLY A 1 94 ? 3.611 -5.309 -1.786 1 68.69 94 GLY A CA 1
ATOM 697 C C . GLY A 1 94 ? 3.303 -5.105 -3.258 1 68.69 94 GLY A C 1
ATOM 698 O O . GLY A 1 94 ? 3.912 -4.258 -3.914 1 68.69 94 GLY A O 1
ATOM 699 N N . TRP A 1 95 ? 2.627 -6.039 -3.803 1 76.94 95 TRP A N 1
ATOM 700 C CA . TRP A 1 95 ? 2.361 -6.109 -5.234 1 76.94 95 TRP A CA 1
ATOM 701 C C . TRP A 1 95 ? 0.869 -6.254 -5.508 1 76.94 95 TRP A C 1
ATOM 703 O O . TRP A 1 95 ? 0.231 -7.195 -5.023 1 76.94 95 TRP A O 1
ATOM 713 N N . ASN A 1 96 ? 0.361 -5.148 -6.293 1 80.88 96 ASN A N 1
ATOM 714 C CA . ASN A 1 96 ? -0.997 -5.344 -6.793 1 80.88 96 ASN A CA 1
ATOM 715 C C . ASN A 1 96 ? -1.074 -6.512 -7.77 1 80.88 96 ASN A C 1
ATOM 717 O O . ASN A 1 96 ? -0.142 -6.742 -8.539 1 80.88 96 ASN A O 1
ATOM 721 N N . VAL A 1 97 ? -2.215 -7.219 -7.691 1 87.06 97 VAL A N 1
ATOM 722 C CA . VAL A 1 97 ? -2.49 -8.297 -8.633 1 87.06 97 VAL A CA 1
ATOM 723 C C . VAL A 1 97 ? -3.709 -7.949 -9.484 1 87.06 97 VAL A C 1
ATOM 725 O O . VAL A 1 97 ? -4.777 -7.645 -8.945 1 87.06 97 VAL A O 1
ATOM 728 N N . VAL A 1 98 ? -3.537 -7.859 -10.766 1 88.62 98 VAL A N 1
ATOM 729 C CA . 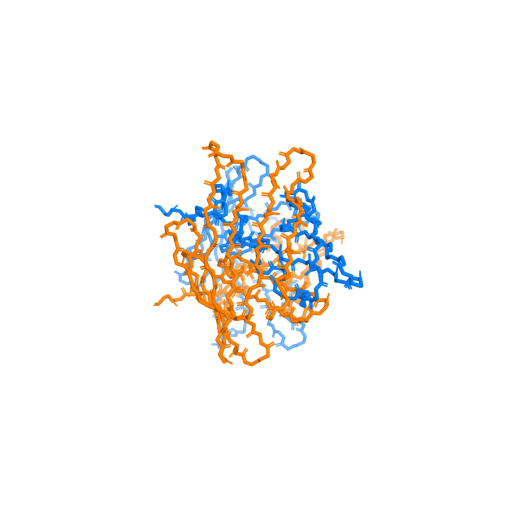VAL A 1 98 ? -4.66 -7.742 -11.695 1 88.62 98 VAL A CA 1
ATOM 730 C C . VAL A 1 98 ? -4.516 -8.766 -12.812 1 88.62 98 VAL A C 1
ATOM 732 O O . VAL A 1 98 ? -3.449 -8.891 -13.422 1 88.62 98 VAL A O 1
ATOM 735 N N . ALA A 1 99 ? -5.562 -9.586 -13.039 1 93.12 99 ALA A N 1
ATOM 736 C CA . ALA A 1 99 ? -5.535 -10.586 -14.109 1 93.12 99 ALA A CA 1
ATOM 737 C C . ALA A 1 99 ? -6.922 -10.766 -14.719 1 93.12 99 ALA A C 1
ATOM 739 O O . ALA A 1 99 ? -7.934 -10.609 -14.039 1 93.12 99 ALA A O 1
ATOM 740 N N . GLN A 1 100 ? -6.906 -11.039 -16.016 1 93.75 100 GLN A N 1
ATOM 741 C CA . GLN A 1 100 ? -8.133 -11.281 -16.766 1 93.75 100 GLN A CA 1
ATOM 742 C C . GLN A 1 100 ? -8.023 -12.547 -17.609 1 93.75 100 GLN A C 1
ATOM 744 O O . GLN A 1 100 ? -7.109 -12.672 -18.422 1 93.75 100 GLN A O 1
ATOM 749 N N . GLN A 1 101 ? -8.977 -13.445 -17.406 1 95.5 101 GLN A N 1
ATOM 750 C CA . GLN A 1 101 ? -9.039 -14.656 -18.219 1 95.5 101 GLN A CA 1
ATOM 751 C C . GLN A 1 101 ? -9.969 -14.469 -19.406 1 95.5 101 GLN A C 1
ATOM 753 O O . GLN A 1 101 ? -11.086 -13.984 -19.266 1 95.5 101 GLN A O 1
ATOM 758 N N . GLN A 1 102 ? -9.508 -14.703 -20.531 1 95.25 102 GLN A N 1
ATOM 759 C CA . GLN A 1 102 ? -10.273 -14.805 -21.766 1 95.25 102 GLN A CA 1
ATOM 760 C C . GLN A 1 102 ? -10.102 -16.172 -22.422 1 95.25 102 GLN A C 1
ATOM 762 O O . GLN A 1 102 ? -9.07 -16.453 -23.047 1 95.25 102 GLN A O 1
ATOM 767 N N . GLY A 1 103 ? -11.133 -17 -22.359 1 94.75 103 GLY A N 1
ATOM 768 C CA . GLY A 1 103 ? -10.961 -18.391 -22.75 1 94.75 103 GLY A CA 1
ATOM 769 C C . GLY A 1 103 ? -9.914 -19.109 -21.922 1 94.75 103 GLY A C 1
ATOM 770 O O . GLY A 1 103 ? -9.992 -19.125 -20.703 1 94.75 103 GLY A O 1
ATOM 771 N N . GLU A 1 104 ? -8.883 -19.688 -22.672 1 95.69 104 GLU A N 1
ATOM 772 C CA . GLU A 1 104 ? -7.848 -20.438 -21.969 1 95.69 104 GLU A CA 1
ATOM 773 C C . GLU A 1 104 ? -6.641 -19.562 -21.656 1 95.69 104 GLU A C 1
ATOM 775 O O . GLU A 1 104 ? -5.633 -20.047 -21.141 1 95.69 104 GLU A O 1
ATOM 780 N N . ARG A 1 105 ? -6.781 -18.344 -21.953 1 97.44 105 ARG A N 1
ATOM 781 C CA . ARG A 1 105 ? -5.652 -17.438 -21.766 1 97.44 105 ARG A CA 1
ATOM 782 C C . ARG A 1 105 ? -5.891 -16.484 -20.594 1 97.44 105 ARG A C 1
ATOM 784 O O . ARG A 1 105 ? -6.992 -15.961 -20.422 1 97.44 105 ARG A O 1
ATOM 791 N N . LEU A 1 106 ? -4.879 -16.406 -19.734 1 96.81 106 LEU A N 1
ATOM 792 C CA . LEU A 1 106 ? -4.879 -15.438 -18.641 1 96.81 106 LEU A CA 1
ATOM 793 C C . LEU A 1 106 ? -3.793 -14.383 -18.844 1 96.81 106 LEU A C 1
ATOM 795 O O . LEU A 1 106 ? -2.627 -14.719 -19.062 1 96.81 106 LEU A O 1
ATOM 799 N N . GLN A 1 107 ? -4.195 -13.109 -18.844 1 96 107 GLN A N 1
ATOM 800 C CA . GLN A 1 107 ? -3.258 -11.992 -18.891 1 96 107 GLN A CA 1
ATOM 801 C C . GLN A 1 107 ? -3.385 -11.117 -17.641 1 96 107 GLN A C 1
ATOM 803 O O . GLN A 1 107 ? -4.492 -10.883 -17.156 1 96 107 GLN A O 1
ATOM 808 N N . GLY A 1 108 ? -2.197 -10.742 -17.141 1 92.94 108 GLY A N 1
ATOM 809 C CA . GLY A 1 108 ? -2.26 -9.914 -15.945 1 92.94 108 GLY A CA 1
ATOM 810 C C . GLY A 1 108 ? -0.964 -9.18 -15.656 1 92.94 108 GLY A C 1
ATOM 811 O O . GLY A 1 108 ? -0.048 -9.18 -16.484 1 92.94 108 GLY A O 1
ATOM 812 N N . GLN A 1 109 ? -1.008 -8.445 -14.508 1 89 109 GLN A N 1
ATOM 813 C CA . GLN A 1 109 ? 0.123 -7.645 -14.047 1 89 109 GLN A CA 1
ATOM 814 C C . GLN A 1 109 ? 0.271 -7.73 -12.531 1 89 109 GLN A C 1
ATOM 816 O O . GLN A 1 109 ? -0.723 -7.711 -11.805 1 89 109 GLN A O 1
ATOM 821 N N . LEU A 1 110 ? 1.549 -8 -12.117 1 86.94 110 LEU A N 1
ATOM 822 C CA . LEU A 1 110 ? 1.906 -7.852 -10.711 1 86.94 110 LEU A CA 1
ATOM 823 C C . LEU A 1 110 ? 2.631 -6.531 -10.469 1 86.94 110 LEU A C 1
ATOM 825 O O . LEU A 1 110 ? 3.643 -6.246 -11.117 1 86.94 110 LEU A O 1
ATOM 829 N N . GLY A 1 111 ? 2.072 -5.758 -9.461 1 75.56 111 GLY A N 1
ATOM 830 C CA . GLY A 1 111 ? 2.684 -4.469 -9.172 1 75.56 111 GLY A CA 1
ATOM 831 C C . GLY A 1 111 ? 2.104 -3.336 -10 1 75.56 111 GLY A C 1
ATOM 832 O O . GLY A 1 111 ? 1.016 -3.467 -10.562 1 75.56 111 GLY A O 1
ATOM 833 N N . SER A 1 112 ? 2.836 -2.244 -9.906 1 61.41 112 SER A N 1
ATOM 834 C CA . SER A 1 112 ? 2.406 -1.032 -10.594 1 61.41 112 SER A CA 1
ATOM 835 C C . SER A 1 112 ? 2.785 -1.073 -12.07 1 61.41 112 SER A C 1
ATOM 837 O O . SER A 1 112 ? 3.479 -1.99 -12.516 1 61.41 112 SER A O 1
ATOM 839 N N . THR A 1 113 ? 2.199 -0.114 -12.727 1 54.25 113 THR A N 1
ATOM 840 C CA . THR A 1 113 ? 2.504 -0.016 -14.148 1 54.25 113 THR A CA 1
ATOM 841 C C . THR A 1 113 ? 3.992 0.242 -14.367 1 54.25 113 THR A C 1
ATOM 843 O O . THR A 1 113 ? 4.578 -0.2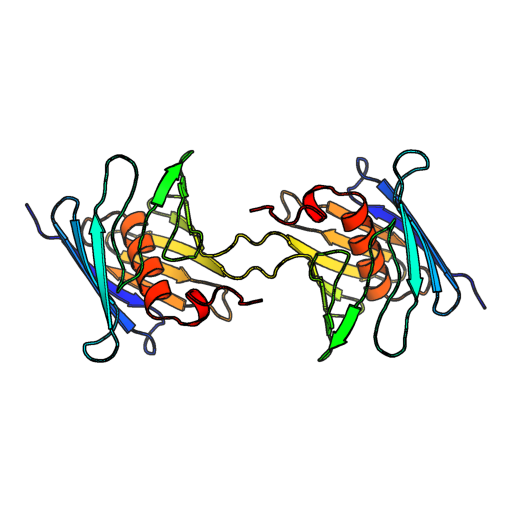51 -15.328 1 54.25 113 THR A O 1
ATOM 846 N N . VAL A 1 114 ? 4.59 0.929 -13.469 1 51 114 VAL A N 1
ATOM 847 C CA . VAL A 1 114 ? 5.988 1.301 -13.672 1 51 114 VAL A CA 1
ATOM 848 C C . VAL A 1 114 ? 6.898 0.156 -13.227 1 51 114 VAL A C 1
ATOM 850 O O . VAL A 1 114 ? 7.863 -0.18 -13.922 1 51 114 VAL A O 1
ATOM 853 N N . LEU A 1 115 ? 6.668 -0.489 -12.203 1 60.12 115 LEU A N 1
ATOM 854 C CA . LEU A 1 115 ? 7.488 -1.561 -11.648 1 60.12 115 LEU A CA 1
ATOM 855 C C . LEU A 1 115 ? 6.797 -2.91 -11.805 1 60.12 115 LEU A C 1
ATOM 857 O O . LEU A 1 115 ? 7.309 -3.932 -11.336 1 60.12 115 LEU A O 1
ATOM 861 N N . GLY A 1 116 ? 5.758 -2.871 -12.57 1 71.62 116 GLY A N 1
ATOM 862 C CA . GLY A 1 116 ? 4.93 -4.062 -12.664 1 71.62 116 GLY A CA 1
ATOM 863 C C . GLY A 1 116 ? 5.535 -5.145 -13.539 1 71.62 116 GLY A C 1
ATOM 864 O O . GLY A 1 116 ? 6.441 -4.875 -14.336 1 71.62 116 GLY A O 1
ATOM 865 N N . ARG A 1 117 ? 5.203 -6.371 -13.289 1 84.44 117 ARG A N 1
ATOM 866 C CA . ARG A 1 117 ? 5.547 -7.566 -14.047 1 84.44 117 ARG A CA 1
ATOM 867 C C . ARG A 1 117 ? 4.324 -8.141 -14.75 1 84.44 117 ARG A C 1
ATOM 869 O O . ARG A 1 117 ? 3.475 -8.766 -14.109 1 84.44 117 ARG A O 1
ATOM 876 N N . PRO A 1 118 ? 4.379 -7.879 -16.094 1 90.5 118 PRO A N 1
ATOM 877 C CA . PRO A 1 118 ? 3.26 -8.516 -16.797 1 90.5 118 PRO A CA 1
ATOM 878 C C . PRO A 1 118 ? 3.404 -10.031 -16.875 1 90.5 118 PRO A C 1
ATOM 880 O O . PRO A 1 118 ? 4.52 -10.555 -16.797 1 90.5 118 PRO A O 1
ATOM 883 N N . PHE A 1 119 ? 2.189 -10.734 -16.984 1 94.62 119 PHE A N 1
ATOM 884 C CA . PHE A 1 119 ? 2.264 -12.172 -17.219 1 94.62 119 PHE A CA 1
ATOM 885 C C . PHE A 1 119 ? 1.148 -12.633 -18.141 1 94.62 119 PHE A C 1
ATOM 887 O O . PHE A 1 119 ? 0.111 -11.977 -18.25 1 94.62 119 PHE A O 1
ATOM 894 N N . GLU A 1 120 ? 1.514 -13.633 -18.906 1 96.94 120 GLU A N 1
ATOM 895 C CA . GLU A 1 120 ? 0.582 -14.352 -19.781 1 96.94 120 GLU A CA 1
ATOM 896 C 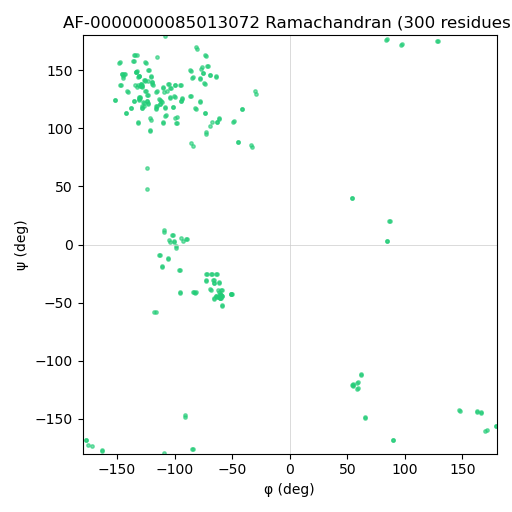C . GLU A 1 120 ? 0.708 -15.859 -19.594 1 96.94 120 GLU A C 1
ATOM 898 O O . GLU A 1 120 ? 1.805 -16.406 -19.688 1 96.94 120 GLU A O 1
ATOM 903 N N . LEU A 1 121 ? -0.469 -16.5 -19.297 1 97 121 LEU A N 1
ATOM 904 C CA . LEU A 1 121 ? -0.478 -17.938 -19.078 1 97 121 LEU A CA 1
ATOM 905 C C . LEU A 1 121 ? -1.578 -18.609 -19.906 1 97 121 LEU A C 1
ATOM 907 O O . LEU A 1 121 ? -2.684 -18.062 -20.016 1 97 121 LEU A O 1
ATOM 911 N N . ASP A 1 122 ? -1.239 -19.656 -20.469 1 97.62 122 ASP A N 1
ATOM 912 C CA . ASP A 1 122 ? -2.242 -20.594 -20.969 1 97.62 122 ASP A CA 1
ATOM 913 C C . ASP A 1 122 ? -2.691 -21.562 -19.859 1 97.62 122 ASP A C 1
ATOM 915 O O . ASP A 1 122 ? -1.866 -22.234 -19.25 1 97.62 122 ASP A O 1
ATOM 919 N N . LEU A 1 123 ? -3.99 -21.641 -19.688 1 95.69 123 LEU A N 1
ATOM 920 C CA . LEU A 1 123 ? -4.492 -22.297 -18.484 1 95.69 123 LEU A CA 1
ATOM 921 C C . LEU A 1 123 ? -5.059 -23.672 -18.828 1 95.69 123 LEU A C 1
ATOM 923 O O . LEU A 1 123 ? -5.293 -24.484 -17.922 1 95.69 123 LEU A O 1
ATOM 927 N N . GLY A 1 124 ? -5.25 -23.969 -20.094 1 91.44 124 GLY A N 1
ATOM 928 C CA . GLY A 1 124 ? -6.078 -25.125 -20.406 1 91.44 124 GLY A CA 1
ATOM 929 C C . GLY A 1 124 ? -7.488 -25.016 -19.859 1 91.44 124 GLY A C 1
ATOM 930 O O . GLY A 1 124 ? -8.195 -24.047 -20.141 1 91.44 124 GLY A O 1
ATOM 931 N N . SER A 1 125 ? -7.875 -25.906 -19 1 91.62 125 SER A N 1
ATOM 932 C CA . SER A 1 125 ? -9.227 -25.891 -18.453 1 91.62 125 SER A CA 1
ATOM 933 C C . SER A 1 125 ? -9.258 -25.234 -17.062 1 91.62 125 SER A C 1
ATOM 935 O O . SER A 1 125 ? -10.32 -25.094 -16.469 1 91.62 125 SER A O 1
ATOM 937 N N . ALA A 1 126 ? -8.109 -24.859 -16.578 1 93.12 126 ALA A N 1
ATOM 938 C CA . ALA A 1 126 ? -8.047 -24.297 -15.234 1 93.12 126 ALA A CA 1
ATOM 939 C C . ALA A 1 126 ? -8.703 -22.922 -15.195 1 93.12 126 ALA A C 1
ATOM 941 O O . ALA A 1 126 ? -8.633 -22.156 -16.156 1 93.12 126 ALA A O 1
ATOM 942 N N . PRO A 1 127 ? -9.352 -22.562 -14.07 1 93.5 127 PRO A N 1
ATOM 943 C CA . PRO A 1 127 ? -9.93 -21.234 -13.922 1 93.5 127 PRO A CA 1
ATOM 944 C C . PRO A 1 127 ? -8.875 -20.141 -13.719 1 93.5 127 PRO A C 1
ATOM 946 O O . PRO A 1 127 ? -7.75 -20.453 -13.312 1 93.5 127 PRO A O 1
ATOM 949 N N . GLY A 1 128 ? -9.273 -18.875 -13.945 1 93.62 128 GLY A N 1
ATOM 950 C CA . GLY A 1 128 ? -8.375 -17.734 -13.898 1 93.62 128 GLY A CA 1
ATOM 951 C C . GLY A 1 128 ? -7.703 -17.562 -12.547 1 93.62 128 GLY A C 1
ATOM 952 O O . GLY A 1 128 ? -6.523 -17.219 -12.477 1 93.62 128 GLY A O 1
ATOM 953 N N . TRP A 1 129 ? -8.484 -17.812 -11.469 1 93.5 129 TRP A N 1
ATOM 954 C CA . TRP A 1 129 ? -7.906 -17.578 -10.156 1 93.5 129 TRP A CA 1
ATOM 955 C C . TRP A 1 129 ? -6.766 -18.547 -9.883 1 93.5 129 TRP A C 1
ATOM 957 O O . TRP A 1 129 ? -5.797 -18.203 -9.203 1 93.5 129 TRP A O 1
ATOM 967 N N . VAL A 1 130 ? -6.781 -19.75 -10.406 1 95.38 130 VAL A N 1
ATOM 968 C CA . VAL A 1 130 ? -5.695 -20.719 -10.25 1 95.38 130 VAL A CA 1
ATOM 969 C C . VAL A 1 130 ? -4.441 -20.203 -10.953 1 95.38 130 VAL A C 1
ATOM 971 O O . VAL A 1 130 ? -3.346 -20.25 -10.398 1 95.38 130 VAL A O 1
ATOM 974 N N . GLY A 1 131 ? -4.637 -19.734 -12.195 1 96.88 131 GLY A N 1
ATOM 975 C CA . GLY A 1 131 ? -3.523 -19.141 -12.922 1 96.88 131 GLY A CA 1
ATOM 976 C C . GLY A 1 131 ? -2.92 -17.938 -12.203 1 96.88 131 GLY A C 1
ATOM 977 O O . GLY A 1 131 ? -1.696 -17.781 -12.164 1 96.88 131 GLY A O 1
ATOM 978 N N . ALA A 1 132 ? -3.766 -17.078 -11.68 1 96.19 132 ALA A N 1
ATOM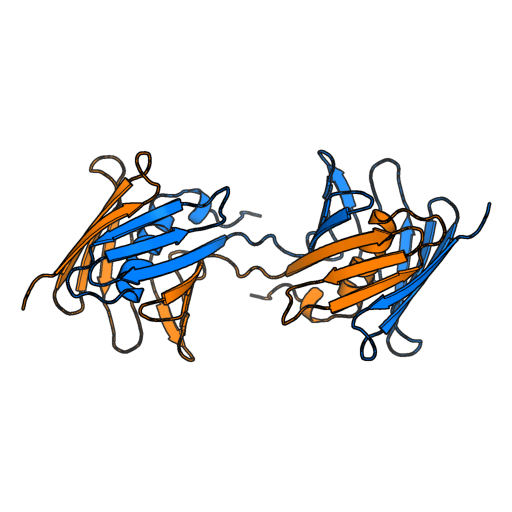 979 C CA . ALA A 1 132 ? -3.297 -15.914 -10.938 1 96.19 132 ALA A CA 1
ATOM 980 C C . ALA A 1 132 ? -2.471 -16.328 -9.719 1 96.19 132 ALA A C 1
ATOM 982 O O . ALA A 1 132 ? -1.427 -15.742 -9.438 1 96.19 132 ALA A O 1
ATOM 983 N N . LEU A 1 133 ? -2.92 -17.344 -8.992 1 96.81 133 LEU A N 1
ATOM 984 C CA . LEU A 1 133 ? -2.178 -17.844 -7.836 1 96.81 133 LEU A CA 1
ATOM 985 C C . LEU A 1 133 ? -0.817 -18.391 -8.258 1 96.81 133 LEU A C 1
ATOM 987 O O . LEU A 1 133 ? 0.198 -18.109 -7.621 1 96.81 133 LEU A O 1
ATOM 991 N N . VAL A 1 134 ? -0.777 -19.156 -9.312 1 97.5 134 VAL A N 1
ATOM 992 C CA . VAL A 1 134 ? 0.469 -19.703 -9.836 1 97.5 134 VAL A CA 1
ATOM 993 C C . VAL A 1 134 ? 1.428 -18.578 -10.188 1 97.5 134 VAL A C 1
ATOM 995 O O . VAL A 1 134 ? 2.619 -18.641 -9.875 1 97.5 134 VAL A O 1
ATOM 998 N N . ALA A 1 135 ? 0.902 -17.531 -10.844 1 96.94 135 ALA A N 1
ATOM 999 C CA . ALA A 1 135 ? 1.725 -16.375 -11.203 1 96.94 135 ALA A CA 1
ATOM 1000 C C . ALA A 1 135 ? 2.305 -15.711 -9.953 1 96.94 135 ALA A C 1
ATOM 1002 O O . ALA A 1 135 ? 3.488 -15.367 -9.922 1 96.94 135 ALA A O 1
ATOM 1003 N N . VAL A 1 136 ? 1.487 -15.5 -8.93 1 95.5 136 VAL A N 1
ATOM 1004 C CA . VAL A 1 136 ? 1.89 -14.82 -7.707 1 95.5 136 VAL A CA 1
ATOM 1005 C C . VAL A 1 136 ? 2.959 -15.641 -6.988 1 95.5 136 VAL A C 1
ATOM 1007 O O . VAL A 1 136 ? 3.959 -15.094 -6.52 1 95.5 136 VAL A O 1
ATOM 1010 N N . VAL A 1 137 ? 2.785 -16.984 -6.879 1 96.44 137 VAL A N 1
ATOM 1011 C CA . VAL A 1 137 ? 3.74 -17.828 -6.164 1 96.44 137 VAL A CA 1
ATOM 1012 C C . VAL A 1 137 ? 5.059 -17.875 -6.93 1 96.44 137 VAL A C 1
ATOM 1014 O O . VAL A 1 137 ? 6.133 -17.875 -6.332 1 96.44 137 VAL A O 1
ATOM 1017 N N . ALA A 1 138 ? 4.984 -17.938 -8.219 1 94.75 138 ALA A N 1
ATOM 1018 C CA . ALA A 1 138 ? 6.188 -17.891 -9.047 1 94.75 138 ALA A CA 1
ATOM 1019 C C . ALA A 1 138 ? 6.957 -16.594 -8.828 1 94.75 138 ALA A C 1
ATOM 1021 O O . ALA A 1 138 ? 8.18 -16.609 -8.672 1 94.75 138 ALA A O 1
ATOM 1022 N N . PHE A 1 139 ? 6.207 -15.508 -8.836 1 92.88 139 PHE A N 1
ATOM 1023 C CA . PHE A 1 139 ? 6.789 -14.188 -8.617 1 92.88 139 PHE A CA 1
ATOM 1024 C C . PHE A 1 139 ? 7.48 -14.125 -7.258 1 92.88 139 PHE A C 1
ATOM 1026 O O . PHE A 1 139 ? 8.625 -13.672 -7.16 1 92.88 139 PHE A O 1
ATOM 1033 N N . TYR A 1 140 ? 6.777 -14.492 -6.266 1 89.31 140 TYR A N 1
ATOM 1034 C CA . TYR A 1 140 ? 7.328 -14.5 -4.914 1 89.31 140 TYR A CA 1
ATOM 1035 C C . TYR A 1 140 ? 8.648 -15.25 -4.867 1 89.31 140 TYR A C 1
ATOM 1037 O O . TYR A 1 140 ? 9.602 -14.812 -4.215 1 89.31 140 TYR A O 1
ATOM 1045 N N . ALA A 1 141 ? 8.742 -16.375 -5.52 1 88.5 141 ALA A N 1
ATOM 1046 C CA . ALA A 1 141 ? 9.891 -17.281 -5.422 1 88.5 141 ALA A CA 1
ATOM 1047 C C . ALA A 1 141 ? 11.102 -16.703 -6.148 1 88.5 141 ALA A C 1
ATOM 1049 O O . ALA A 1 141 ? 12.242 -16.922 -5.746 1 88.5 141 ALA A O 1
ATOM 1050 N N . LEU A 1 142 ? 10.773 -15.953 -7.188 1 86.94 142 LEU A N 1
ATOM 1051 C CA . LEU A 1 142 ? 11.906 -15.633 -8.055 1 86.94 142 LEU A CA 1
ATOM 1052 C C . LEU A 1 142 ? 12.258 -14.156 -7.965 1 86.94 142 LEU A C 1
ATOM 1054 O O . LEU A 1 142 ? 13.336 -13.742 -8.414 1 86.94 142 LEU A O 1
ATOM 1058 N N . GLU A 1 143 ? 11.281 -13.391 -7.465 1 78.94 143 GLU A N 1
ATOM 1059 C CA . GLU A 1 143 ? 11.586 -11.961 -7.355 1 78.94 143 GLU A CA 1
ATOM 1060 C C . GLU A 1 143 ? 11.992 -11.594 -5.934 1 78.94 143 GLU A C 1
ATOM 1062 O O . GLU A 1 143 ? 11.18 -11.664 -5.008 1 78.94 143 GLU A O 1
ATOM 1067 N N . PRO A 1 144 ? 13.25 -11.305 -5.785 1 60.94 144 PRO A N 1
ATOM 1068 C CA . PRO A 1 144 ? 13.773 -11 -4.453 1 60.94 144 PRO A CA 1
ATOM 1069 C C . PRO A 1 144 ? 12.938 -9.945 -3.725 1 60.94 144 PRO A C 1
ATOM 1071 O O . PRO A 1 144 ? 12.719 -10.055 -2.516 1 60.94 144 PRO A O 1
ATOM 1074 N N . ARG A 1 145 ? 12.555 -8.977 -4.371 1 55.97 145 ARG A N 1
ATOM 1075 C CA . ARG A 1 145 ? 11.852 -7.875 -3.725 1 55.97 145 ARG A CA 1
ATOM 1076 C C . ARG A 1 145 ? 10.477 -8.32 -3.232 1 55.97 145 ARG A C 1
ATOM 1078 O O . ARG A 1 145 ? 9.922 -7.711 -2.316 1 55.97 145 ARG A O 1
ATOM 1085 N N . ALA A 1 146 ? 10.016 -9.328 -3.896 1 50.59 146 ALA A N 1
ATOM 1086 C CA . ALA A 1 146 ? 8.688 -9.805 -3.5 1 50.59 146 ALA A CA 1
ATOM 1087 C C . ALA A 1 146 ? 8.742 -10.523 -2.156 1 50.59 146 ALA A C 1
ATOM 1089 O O . ALA A 1 146 ? 7.754 -10.547 -1.419 1 50.59 146 ALA A O 1
ATOM 1090 N N . SER A 1 147 ? 9.977 -11.039 -1.914 1 47.81 147 SER A N 1
ATOM 1091 C CA . SER A 1 147 ? 10.133 -11.828 -0.699 1 47.81 147 SER A CA 1
ATOM 1092 C C . SER A 1 147 ? 10.672 -10.984 0.449 1 47.81 147 SER A C 1
ATOM 1094 O O . SER A 1 147 ? 10.703 -11.438 1.596 1 47.81 147 SER A O 1
ATOM 1096 N N . VAL A 1 148 ? 11.312 -9.883 0.138 1 43.72 148 VAL A N 1
ATOM 1097 C CA . VAL A 1 148 ? 11.977 -9.117 1.193 1 43.72 148 VAL A CA 1
ATOM 1098 C C . VAL A 1 148 ? 10.922 -8.414 2.057 1 43.72 148 VAL A C 1
ATOM 1100 O O . VAL A 1 148 ? 10.094 -7.66 1.546 1 43.72 148 VAL A O 1
ATOM 1103 N N . SER A 1 149 ? 10.648 -9.133 3.104 1 41.5 149 SER A N 1
ATOM 1104 C CA . SER A 1 149 ? 10.008 -8.414 4.195 1 41.5 149 SER A CA 1
ATOM 1105 C C . SER A 1 149 ? 10.742 -7.117 4.516 1 41.5 149 SER A C 1
ATOM 1107 O O . SER A 1 149 ? 11.969 -7.074 4.484 1 41.5 149 SER A O 1
ATOM 1109 N N . VAL A 1 150 ? 10.258 -6.055 4.188 1 34.16 150 VAL A N 1
ATOM 1110 C CA . VAL A 1 150 ? 11.008 -4.887 4.648 1 34.16 150 VAL A CA 1
ATOM 1111 C C . VAL A 1 150 ? 11.648 -5.188 6 1 34.16 150 VAL A C 1
ATOM 1113 O O . VAL A 1 150 ? 10.953 -5.461 6.98 1 34.16 150 VAL A O 1
ATOM 1116 N N . SER A 1 151 ? 12.828 -5.793 6.055 1 29.67 151 SER A N 1
ATOM 1117 C CA . SER A 1 151 ? 13.656 -5.793 7.258 1 29.67 151 SER A CA 1
ATOM 1118 C C . SER A 1 151 ? 13.648 -4.43 7.934 1 29.67 151 SER A C 1
ATOM 1120 O O . SER A 1 151 ? 13.922 -3.41 7.293 1 29.67 151 SER A O 1
ATOM 1122 N N . ARG A 1 152 ? 13.133 -4.32 9.164 1 24.84 152 ARG A N 1
ATOM 1123 C CA . ARG A 1 152 ? 13.609 -3.322 10.109 1 24.84 152 ARG A CA 1
ATOM 1124 C C . ARG A 1 152 ? 15.102 -3.492 10.383 1 24.84 152 ARG A C 1
ATOM 1126 O O . ARG A 1 152 ? 15.586 -4.617 10.523 1 24.84 152 ARG A O 1
ATOM 1133 N N . MET B 1 1 ? -7.691 -39.062 -15.781 1 46.03 1 MET B N 1
ATOM 1134 C CA . MET B 1 1 ? -8.133 -37.688 -15.531 1 46.03 1 MET B CA 1
ATOM 1135 C C . MET B 1 1 ? -7.246 -36.688 -16.266 1 46.03 1 MET B C 1
ATOM 1137 O O . MET B 1 1 ? -6.047 -36.938 -16.422 1 46.03 1 MET B O 1
ATOM 1141 N N . SER B 1 2 ? -7.699 -35.875 -17.172 1 57.88 2 SER B N 1
ATOM 1142 C CA . SER B 1 2 ? -6.992 -35.094 -18.172 1 57.88 2 SER B CA 1
ATOM 1143 C C . SER B 1 2 ? -6.047 -34.094 -17.531 1 57.88 2 SER B C 1
ATOM 1145 O O . SER B 1 2 ? -6.383 -33.469 -16.516 1 57.88 2 SER B O 1
ATOM 1147 N N . GLU B 1 3 ? -4.727 -34.344 -17.625 1 73.56 3 GLU B N 1
ATOM 1148 C CA . GLU B 1 3 ? -3.646 -33.469 -17.156 1 73.56 3 GLU B CA 1
ATOM 1149 C C . GLU B 1 3 ? -3.643 -32.125 -17.906 1 73.56 3 GLU B C 1
ATOM 1151 O O . GLU B 1 3 ? -3.633 -32.094 -19.125 1 73.56 3 GLU B O 1
ATOM 1156 N N . ASP B 1 4 ? -4.125 -31.078 -17.156 1 86.56 4 ASP B N 1
ATOM 1157 C CA . ASP B 1 4 ? -4.047 -29.75 -17.75 1 86.56 4 ASP B CA 1
ATOM 1158 C C . ASP B 1 4 ? -2.68 -29.109 -17.5 1 86.56 4 ASP B C 1
ATOM 1160 O O . ASP B 1 4 ? -1.992 -29.469 -16.531 1 86.56 4 ASP B O 1
ATOM 1164 N N . LEU B 1 5 ? -2.27 -28.406 -18.516 1 94.44 5 LEU B N 1
ATOM 1165 C CA . LEU B 1 5 ? -0.977 -27.734 -18.438 1 94.44 5 LEU B CA 1
ATOM 1166 C C . LEU B 1 5 ? -1.152 -26.219 -18.375 1 94.44 5 LEU B C 1
ATOM 1168 O O . LEU B 1 5 ? -1.877 -25.641 -19.188 1 94.44 5 LEU B O 1
ATOM 1172 N N . ILE B 1 6 ? -0.616 -25.641 -17.344 1 96.06 6 ILE B N 1
ATOM 1173 C CA . ILE B 1 6 ? -0.46 -24.188 -17.281 1 96.06 6 ILE B CA 1
ATOM 1174 C C . ILE B 1 6 ? 0.932 -23.797 -17.766 1 96.06 6 ILE B C 1
ATOM 1176 O O . ILE B 1 6 ? 1.938 -24.297 -17.25 1 96.06 6 ILE B O 1
ATOM 1180 N N . LYS B 1 7 ? 1.014 -22.969 -18.734 1 97.31 7 LYS B N 1
ATOM 1181 C CA . LYS B 1 7 ? 2.318 -22.547 -19.234 1 97.31 7 LYS B CA 1
ATOM 1182 C C . LYS B 1 7 ? 2.291 -21.094 -19.688 1 97.31 7 LYS B C 1
ATOM 1184 O O . LYS B 1 7 ? 1.27 -20.609 -20.172 1 97.31 7 LYS B O 1
ATOM 1189 N N . GLY B 1 8 ? 3.361 -20.422 -19.453 1 96.31 8 GLY B N 1
ATOM 1190 C CA . GLY B 1 8 ? 3.479 -19.047 -19.906 1 96.31 8 GLY B CA 1
ATOM 1191 C C . GLY B 1 8 ? 4.703 -18.344 -19.359 1 96.31 8 GLY B C 1
ATOM 1192 O O . GLY B 1 8 ? 5.723 -18.984 -19.078 1 96.31 8 GLY B O 1
ATOM 1193 N N . ARG B 1 9 ? 4.605 -16.953 -19.406 1 95.06 9 ARG B N 1
ATOM 1194 C CA . ARG B 1 9 ? 5.754 -16.141 -19 1 95.06 9 ARG B CA 1
ATOM 1195 C C . ARG B 1 9 ? 5.34 -15.047 -18.031 1 95.06 9 ARG B C 1
ATOM 1197 O O . ARG B 1 9 ? 4.223 -14.531 -18.109 1 95.06 9 ARG B O 1
ATOM 1204 N N . LEU B 1 10 ? 6.223 -14.766 -17.094 1 93.19 10 LEU B N 1
ATOM 1205 C CA . LEU B 1 10 ? 6.121 -13.609 -16.219 1 93.19 10 LEU B CA 1
ATOM 1206 C C . LEU B 1 10 ? 7.27 -12.641 -16.453 1 93.19 10 LEU B C 1
ATOM 1208 O O . LEU B 1 10 ? 8.43 -13.055 -16.547 1 93.19 10 LEU B O 1
ATOM 1212 N N . GLY B 1 11 ? 6.941 -11.383 -16.594 1 88.44 11 GLY B N 1
ATOM 1213 C CA . GLY B 1 11 ? 7.965 -10.367 -16.797 1 88.44 11 GLY B CA 1
ATOM 1214 C C . GLY B 1 11 ? 8.352 -10.188 -18.25 1 88.44 11 GLY B C 1
ATOM 1215 O O . GLY B 1 11 ? 9.469 -9.773 -18.562 1 88.44 11 GLY B O 1
ATOM 1216 N N . GLY B 1 12 ? 7.531 -10.594 -19.188 1 82.75 12 GLY B N 1
ATOM 1217 C CA . GLY B 1 12 ? 7.801 -10.422 -20.609 1 82.75 12 GLY B CA 1
ATOM 1218 C C . GLY B 1 12 ? 9 -11.219 -21.078 1 82.75 12 GLY B C 1
ATOM 1219 O O . GLY B 1 12 ? 9.25 -12.32 -20.609 1 82.75 12 GLY B O 1
ATOM 1220 N N . ALA B 1 13 ? 9.656 -10.672 -22.078 1 82 13 ALA B N 1
ATOM 1221 C CA . ALA B 1 13 ? 10.781 -11.344 -22.734 1 82 13 ALA B CA 1
ATOM 1222 C C . ALA B 1 13 ? 11.953 -11.5 -21.766 1 82 13 ALA B C 1
ATOM 1224 O O . ALA B 1 13 ? 12.695 -12.484 -21.844 1 82 13 ALA B O 1
ATOM 1225 N N . ASP B 1 14 ? 12.062 -10.539 -20.922 1 83.06 14 ASP B N 1
ATOM 1226 C CA . ASP B 1 14 ? 13.18 -10.555 -19.984 1 83.06 14 ASP B CA 1
ATOM 1227 C C . ASP B 1 14 ? 12.812 -11.297 -18.703 1 83.06 14 ASP B C 1
ATOM 1229 O O . ASP B 1 14 ? 13.594 -11.32 -17.75 1 83.06 14 ASP B O 1
ATOM 1233 N N . GLY B 1 15 ? 11.641 -11.82 -18.766 1 89.12 15 GLY B N 1
ATOM 1234 C CA . GLY B 1 15 ? 11.164 -12.484 -17.578 1 89.12 15 GLY B CA 1
ATOM 1235 C C . GLY B 1 15 ? 11.508 -13.961 -17.531 1 89.12 15 GLY B C 1
ATOM 1236 O O . GLY B 1 15 ? 12.602 -14.359 -17.953 1 89.12 15 GLY B O 1
ATOM 1237 N N . TYR B 1 16 ? 10.719 -14.797 -16.938 1 92.06 16 TYR B N 1
ATOM 1238 C CA . TYR B 1 16 ? 10.953 -16.234 -16.75 1 92.06 16 TYR B CA 1
ATOM 1239 C C . TYR B 1 16 ? 9.695 -17.031 -17.078 1 92.06 16 TYR B C 1
ATOM 1241 O O . TYR B 1 16 ? 8.594 -16.484 -17.109 1 92.06 16 TYR B O 1
ATOM 1249 N N . SER B 1 17 ? 9.984 -18.328 -17.391 1 95.56 17 SER B N 1
ATOM 1250 C CA . SER B 1 17 ? 8.883 -19.219 -17.766 1 95.56 17 SER B CA 1
ATOM 1251 C C . SER B 1 17 ? 8.242 -19.844 -16.531 1 95.56 17 SER B C 1
ATOM 1253 O O . SER B 1 17 ? 8.898 -19.984 -15.492 1 95.56 17 SER B O 1
ATOM 1255 N N . VAL B 1 18 ? 6.957 -20.109 -16.641 1 96.56 18 VAL B N 1
ATOM 1256 C CA . VAL B 1 18 ? 6.211 -20.906 -15.672 1 96.56 18 VAL B CA 1
ATOM 1257 C C . VAL B 1 18 ? 5.543 -22.094 -16.359 1 96.56 18 VAL B C 1
ATOM 1259 O O . VAL B 1 18 ? 4.91 -21.922 -17.406 1 96.56 18 VAL B O 1
ATOM 1262 N N . ARG B 1 19 ? 5.762 -23.25 -15.805 1 96.88 19 ARG B N 1
ATOM 1263 C CA . ARG B 1 19 ? 5.152 -24.469 -16.328 1 96.88 19 ARG B CA 1
ATOM 1264 C C . ARG B 1 19 ? 4.652 -25.359 -15.188 1 96.88 19 ARG B C 1
ATOM 1266 O O . ARG B 1 19 ? 5.438 -25.797 -14.344 1 96.88 19 ARG B O 1
ATOM 1273 N N . CYS B 1 20 ? 3.363 -25.547 -15.195 1 97 20 CYS B N 1
ATOM 1274 C CA . CYS B 1 20 ? 2.77 -26.406 -14.172 1 97 20 CYS B CA 1
ATOM 1275 C C . CYS B 1 20 ? 1.789 -27.391 -14.789 1 97 20 CYS B C 1
ATOM 1277 O O . CYS B 1 20 ? 1.099 -27.062 -15.758 1 97 20 CYS B O 1
ATOM 1279 N N . THR B 1 21 ? 1.677 -28.547 -14.219 1 97.25 21 THR B N 1
ATOM 1280 C CA . THR B 1 21 ? 0.651 -29.531 -14.539 1 97.25 21 THR B CA 1
ATOM 1281 C C . THR B 1 21 ? -0.418 -29.578 -13.453 1 97.25 21 THR B C 1
ATOM 1283 O O . THR B 1 21 ? -0.109 -29.469 -12.266 1 97.25 21 THR B O 1
ATOM 1286 N N . ILE B 1 22 ? -1.625 -29.672 -13.875 1 94.19 22 ILE B N 1
ATOM 1287 C CA . ILE B 1 22 ? -2.736 -29.859 -12.953 1 94.19 22 ILE B CA 1
ATOM 1288 C C . ILE B 1 22 ? -3.285 -31.281 -13.078 1 94.19 22 ILE B C 1
ATOM 1290 O O . ILE B 1 22 ? -3.736 -31.688 -14.156 1 94.19 22 ILE B O 1
ATOM 1294 N N . ASP B 1 23 ? -3.186 -31.953 -12.039 1 92.81 23 ASP B N 1
ATOM 1295 C CA . ASP B 1 23 ? -3.74 -33.312 -11.93 1 92.81 23 ASP B CA 1
ATOM 1296 C C . ASP B 1 23 ? -4.75 -33.375 -10.789 1 92.81 23 ASP B C 1
ATOM 1298 O O . ASP B 1 23 ? -4.375 -33.594 -9.633 1 92.81 23 ASP B O 1
ATOM 1302 N N . GLY B 1 24 ? -6.027 -33.281 -11.172 1 90.5 24 GLY B N 1
ATOM 1303 C CA . GLY B 1 24 ? -7.035 -33.188 -10.133 1 90.5 24 GLY B CA 1
ATOM 1304 C C . GLY B 1 24 ? -6.879 -31.953 -9.266 1 90.5 24 GLY B C 1
ATOM 1305 O O . GLY B 1 24 ? -7.035 -30.828 -9.734 1 90.5 24 GLY B O 1
ATOM 1306 N N . ASP B 1 25 ? -6.52 -32.25 -7.98 1 93.31 25 ASP B N 1
ATOM 1307 C CA . ASP B 1 25 ? -6.414 -31.141 -7.031 1 93.31 25 ASP B CA 1
ATOM 1308 C C . ASP B 1 25 ? -4.957 -30.75 -6.801 1 93.31 25 ASP B C 1
ATOM 1310 O O . ASP B 1 25 ? -4.66 -29.922 -5.941 1 93.31 25 ASP B O 1
ATOM 1314 N N . ARG B 1 26 ? -4.137 -31.375 -7.645 1 96.38 26 ARG B N 1
ATOM 1315 C CA . ARG B 1 26 ? -2.717 -31.109 -7.449 1 96.38 26 ARG B CA 1
ATOM 1316 C C . ARG B 1 26 ? -2.156 -30.266 -8.594 1 96.38 26 ARG B C 1
ATOM 1318 O O . ARG B 1 26 ? -2.475 -30.5 -9.758 1 96.38 26 ARG B O 1
ATOM 1325 N N . ILE B 1 27 ? -1.404 -29.281 -8.273 1 96.62 27 ILE B N 1
ATOM 1326 C CA . ILE B 1 27 ? -0.663 -28.438 -9.211 1 96.62 27 ILE B CA 1
ATOM 1327 C C . ILE B 1 27 ? 0.836 -28.609 -8.969 1 96.62 27 ILE B C 1
ATOM 1329 O O . ILE B 1 27 ? 1.331 -28.328 -7.879 1 96.62 27 ILE B O 1
ATOM 1333 N N . SER B 1 28 ? 1.586 -29.125 -9.938 1 97.81 28 SER B N 1
ATOM 1334 C CA . SER B 1 28 ? 3.029 -29.312 -9.836 1 97.81 28 SER B CA 1
ATOM 1335 C C . SER B 1 28 ? 3.75 -28.703 -11.031 1 97.81 28 SER B C 1
ATOM 1337 O O . SER B 1 28 ? 3.281 -28.812 -12.172 1 97.81 28 SER B O 1
ATOM 1339 N N . GLY B 1 29 ? 4.812 -28.047 -10.719 1 97.06 29 GLY B N 1
ATOM 1340 C CA . GLY B 1 29 ? 5.551 -27.453 -11.82 1 97.06 29 GLY B CA 1
ATOM 1341 C C . GLY B 1 29 ? 6.777 -26.688 -11.375 1 97.06 29 GLY B C 1
ATOM 1342 O O . GLY B 1 29 ? 7.414 -27.031 -10.383 1 97.06 29 GLY B O 1
ATOM 1343 N N . ARG B 1 30 ? 7.145 -25.75 -12.289 1 96 30 ARG B N 1
ATOM 1344 C CA . ARG B 1 30 ? 8.383 -25.016 -12.062 1 96 30 ARG B CA 1
ATOM 1345 C C . ARG B 1 30 ? 8.273 -23.578 -12.594 1 96 30 ARG B C 1
ATOM 1347 O O . ARG B 1 30 ? 7.668 -23.344 -13.633 1 96 30 ARG B O 1
ATOM 1354 N N . ALA B 1 31 ? 8.789 -22.672 -11.789 1 95.38 31 ALA B N 1
ATOM 1355 C CA . ALA B 1 31 ? 9.039 -21.297 -12.25 1 95.38 31 ALA B CA 1
ATOM 1356 C C . ALA B 1 31 ? 10.523 -21.078 -12.531 1 95.38 31 ALA B C 1
ATOM 1358 O O . ALA B 1 31 ? 11.375 -21.438 -11.719 1 95.38 31 ALA B O 1
ATOM 1359 N N . GLY B 1 32 ? 10.695 -20.438 -13.711 1 92.12 32 GLY B N 1
ATOM 1360 C CA . GLY B 1 32 ? 12.094 -20.188 -14.047 1 92.12 32 GLY B CA 1
ATOM 1361 C C . GLY B 1 32 ? 12.766 -21.359 -14.719 1 92.12 32 GLY B C 1
ATOM 1362 O O . GLY B 1 32 ? 12.141 -22.406 -14.93 1 92.12 32 GLY B O 1
ATOM 1363 N N . GLY B 1 33 ? 14.039 -21.156 -15.109 1 84.5 33 GLY B N 1
ATOM 1364 C CA . GLY B 1 33 ? 14.805 -22.172 -15.82 1 84.5 33 GLY B CA 1
ATOM 1365 C C . GLY B 1 33 ? 15.469 -23.172 -14.891 1 84.5 33 GLY B C 1
ATOM 1366 O O . GLY B 1 33 ? 15.242 -23.156 -13.68 1 84.5 33 GLY B O 1
ATOM 1367 N N . ARG B 1 34 ? 16.219 -24.047 -15.477 1 78.62 34 ARG B N 1
ATOM 1368 C CA . ARG B 1 34 ? 16.859 -25.156 -14.766 1 78.62 34 ARG B CA 1
ATOM 1369 C C . ARG B 1 34 ? 17.828 -24.641 -13.711 1 78.62 34 ARG B C 1
ATOM 1371 O O . ARG B 1 34 ? 17.875 -25.156 -12.594 1 78.62 34 ARG B O 1
ATOM 1378 N N . LEU B 1 35 ? 18.594 -23.594 -14.016 1 79.38 35 LEU B N 1
ATOM 1379 C CA . LEU B 1 35 ? 19.656 -23.109 -13.141 1 79.38 35 LEU B CA 1
ATOM 1380 C C . LEU B 1 35 ? 19.094 -22.219 -12.047 1 79.38 35 LEU B C 1
ATOM 1382 O O . LEU B 1 35 ? 19.547 -22.25 -10.898 1 79.38 35 LEU B O 1
ATOM 1386 N N . TYR B 1 36 ? 18.125 -21.359 -12.391 1 84.06 36 TYR B N 1
ATOM 1387 C CA . TYR B 1 36 ? 17.578 -20.406 -11.422 1 84.06 36 TYR B CA 1
ATOM 1388 C C . TYR B 1 36 ? 16.062 -20.562 -11.305 1 84.06 36 TYR B C 1
ATOM 1390 O O . TYR B 1 36 ? 15.312 -19.609 -11.555 1 84.06 36 TYR B O 1
ATOM 1398 N N . GLY B 1 37 ? 15.664 -21.797 -11.156 1 91.44 37 GLY B N 1
ATOM 1399 C CA . GLY B 1 37 ? 14.227 -22.016 -11.031 1 91.44 37 GLY B CA 1
ATOM 1400 C C . GLY B 1 37 ? 13.82 -22.562 -9.68 1 91.44 37 GLY B C 1
ATOM 1401 O O . GLY B 1 37 ? 14.672 -22.828 -8.836 1 91.44 37 GLY B O 1
ATOM 1402 N N . LYS B 1 38 ? 12.562 -22.438 -9.352 1 94.12 38 LYS B N 1
ATOM 1403 C CA . LYS B 1 38 ? 11.961 -22.969 -8.133 1 94.12 38 LYS B CA 1
ATOM 1404 C C . LYS B 1 38 ? 10.797 -23.891 -8.453 1 94.12 38 LYS B C 1
ATOM 1406 O O . LYS B 1 38 ? 10 -23.609 -9.352 1 94.12 38 LYS B O 1
ATOM 1411 N N . ASP B 1 39 ? 10.719 -24.953 -7.676 1 96.69 39 ASP B N 1
ATOM 1412 C CA . ASP B 1 39 ? 9.602 -25.875 -7.852 1 96.69 39 ASP B CA 1
ATOM 1413 C C . ASP B 1 39 ? 8.328 -25.328 -7.211 1 96.69 39 ASP B C 1
ATOM 1415 O O . ASP B 1 39 ? 8.383 -24.703 -6.148 1 96.69 39 ASP B O 1
ATOM 1419 N N . ILE B 1 40 ? 7.223 -25.578 -7.875 1 97.44 40 ILE B N 1
ATOM 1420 C CA . ILE B 1 40 ? 5.895 -25.25 -7.371 1 97.44 40 ILE B CA 1
ATOM 1421 C C . ILE B 1 40 ? 5.121 -26.531 -7.078 1 97.44 40 ILE B C 1
ATOM 1423 O O . ILE B 1 40 ? 4.973 -27.391 -7.953 1 97.44 40 ILE B O 1
ATOM 1427 N N . GLU B 1 41 ? 4.695 -26.703 -5.848 1 98.44 41 GLU B N 1
ATOM 1428 C CA . GLU B 1 41 ? 3.857 -27.828 -5.414 1 98.44 41 GLU B CA 1
ATOM 1429 C C . GLU B 1 41 ? 2.666 -27.328 -4.594 1 98.44 41 GLU B C 1
ATOM 1431 O O . GLU B 1 41 ? 2.818 -26.953 -3.43 1 98.44 41 GLU B O 1
ATOM 1436 N N . LEU B 1 42 ? 1.504 -27.359 -5.27 1 97.75 42 LEU B N 1
ATOM 1437 C CA . LEU B 1 42 ? 0.295 -26.875 -4.609 1 97.75 42 LEU B CA 1
ATOM 1438 C C . LEU B 1 42 ? -0.803 -27.938 -4.652 1 97.75 42 LEU B C 1
ATOM 1440 O O . LEU B 1 42 ? -0.796 -28.812 -5.527 1 97.75 42 LEU B O 1
ATOM 1444 N N . GLU B 1 43 ? -1.701 -27.781 -3.691 1 97.94 43 GLU B N 1
ATOM 1445 C CA . GLU B 1 43 ? -2.887 -28.625 -3.619 1 97.94 43 GLU B CA 1
ATOM 1446 C C . GLU B 1 43 ? -4.141 -27.812 -3.338 1 97.94 43 GLU B C 1
ATOM 1448 O O . GLU B 1 43 ? -4.176 -27.031 -2.383 1 97.94 43 GLU B O 1
ATOM 1453 N N . ILE B 1 44 ? -5.102 -27.938 -4.215 1 95.5 44 ILE B N 1
ATOM 1454 C CA . ILE B 1 44 ? -6.398 -27.312 -3.992 1 95.5 44 ILE B CA 1
ATOM 1455 C C . ILE B 1 44 ? -7.211 -28.141 -2.994 1 95.5 44 ILE B C 1
ATOM 1457 O O . ILE B 1 44 ? -7.395 -29.344 -3.182 1 95.5 44 ILE B O 1
ATOM 1461 N N . THR B 1 45 ? -7.625 -27.484 -1.923 1 94.88 45 THR B N 1
ATOM 1462 C CA . THR B 1 45 ? -8.445 -28.141 -0.903 1 94.88 45 THR B CA 1
ATOM 1463 C C . THR B 1 45 ? -9.875 -27.609 -0.944 1 94.88 45 THR B C 1
ATOM 1465 O O . THR B 1 45 ? -10.195 -26.734 -1.757 1 94.88 45 THR B O 1
ATOM 1468 N N . GLU B 1 46 ? -10.703 -28.078 -0.117 1 92.19 46 GLU B N 1
ATOM 1469 C CA . GLU B 1 46 ? -12.078 -27.594 0.005 1 92.19 46 GLU B CA 1
ATOM 1470 C C . GLU B 1 46 ? -12.109 -26.141 0.458 1 92.19 46 GLU B C 1
ATOM 1472 O O . GLU B 1 46 ? -13.031 -25.391 0.106 1 92.19 46 GLU B O 1
ATOM 1477 N N . ARG B 1 47 ? -11.102 -25.719 1.122 1 92.25 47 ARG B N 1
ATOM 1478 C CA . ARG B 1 47 ? -11.148 -24.422 1.763 1 92.25 47 ARG B CA 1
ATOM 1479 C C . ARG B 1 47 ? -10.156 -23.453 1.111 1 92.25 47 ARG B C 1
ATOM 1481 O O . ARG B 1 47 ? -10.07 -22.281 1.492 1 92.25 47 ARG B O 1
ATOM 1488 N N . GLY B 1 48 ? -9.352 -23.969 0.265 1 94.88 48 GLY B N 1
ATOM 1489 C CA . GLY B 1 48 ? -8.336 -23.094 -0.29 1 94.88 48 GLY B CA 1
ATOM 1490 C C . GLY B 1 48 ? -7.23 -23.828 -1.011 1 94.88 48 GLY B C 1
ATOM 1491 O O . GLY B 1 48 ? -7.492 -24.781 -1.758 1 94.88 48 GLY B O 1
ATOM 1492 N N . VAL B 1 49 ? -6.035 -23.328 -0.933 1 97.06 49 VAL B N 1
ATOM 1493 C CA . VAL B 1 49 ? -4.859 -23.906 -1.567 1 97.06 49 VAL B CA 1
ATOM 1494 C C . VAL B 1 49 ? -3.705 -23.969 -0.567 1 97.06 49 VAL B C 1
ATOM 1496 O O . VAL B 1 49 ? -3.484 -23.016 0.189 1 97.06 49 VAL B O 1
ATOM 1499 N N . GLN B 1 50 ? -2.975 -25.062 -0.49 1 98.12 50 GLN B N 1
ATOM 1500 C CA . GLN B 1 50 ? -1.777 -25.188 0.333 1 98.12 50 GLN B CA 1
ATOM 1501 C C . GLN B 1 50 ? -0.646 -25.859 -0.446 1 98.12 50 GLN B C 1
ATOM 1503 O O . GLN B 1 50 ? -0.882 -26.484 -1.481 1 98.12 50 GLN B O 1
ATOM 1508 N N . GLY B 1 51 ? 0.591 -25.734 0.028 1 98.19 51 GLY B N 1
ATOM 1509 C CA . GLY B 1 51 ? 1.757 -26.328 -0.602 1 98.19 51 GLY B CA 1
ATOM 1510 C C . GLY B 1 51 ? 3.021 -25.516 -0.417 1 98.19 51 GLY B C 1
ATOM 1511 O O . GLY B 1 51 ? 3.25 -24.953 0.654 1 98.19 51 GLY B O 1
ATOM 1512 N N . THR B 1 52 ? 3.826 -25.531 -1.497 1 97.06 52 THR B N 1
ATOM 1513 C CA . THR B 1 52 ? 5.105 -24.844 -1.384 1 97.06 52 THR B CA 1
ATOM 1514 C C . THR B 1 52 ? 5.523 -24.25 -2.73 1 97.06 52 THR B C 1
ATOM 1516 O O . THR B 1 52 ? 5.094 -24.734 -3.781 1 97.06 52 THR B O 1
ATOM 1519 N N . VAL B 1 53 ? 6.305 -23.312 -2.707 1 95.38 53 VAL B N 1
ATOM 1520 C CA . VAL B 1 53 ? 7.125 -22.844 -3.814 1 95.38 53 VAL B CA 1
ATOM 1521 C C . VAL B 1 53 ? 8.586 -22.75 -3.375 1 95.38 53 VAL B C 1
ATOM 1523 O O . VAL B 1 53 ? 8.922 -22.031 -2.436 1 95.38 53 VAL B O 1
ATOM 1526 N N . GLY B 1 54 ? 9.367 -23.453 -4.109 1 92.06 54 GLY B N 1
ATOM 1527 C CA . GLY B 1 54 ? 10.68 -23.672 -3.516 1 92.06 54 GLY B CA 1
ATOM 1528 C C . GLY B 1 54 ? 10.617 -24.266 -2.119 1 92.06 54 GLY B C 1
ATOM 1529 O O . GLY B 1 54 ? 10.016 -25.312 -1.915 1 92.06 54 GLY B O 1
ATOM 1530 N N . SER B 1 55 ? 11.195 -23.531 -1.128 1 90.62 55 SER B N 1
ATOM 1531 C CA . SER B 1 55 ? 11.188 -23.969 0.263 1 90.62 55 SER B CA 1
ATOM 1532 C C . SER B 1 55 ? 10.172 -23.188 1.085 1 90.62 55 SER B C 1
ATOM 1534 O O . SER B 1 55 ? 10.055 -23.391 2.295 1 90.62 55 SER B O 1
ATOM 1536 N N . GLU B 1 56 ? 9.445 -22.312 0.448 1 91.31 56 GLU B N 1
ATOM 1537 C CA . GLU B 1 56 ? 8.531 -21.438 1.167 1 91.31 56 GLU B CA 1
ATOM 1538 C C . GLU B 1 56 ? 7.117 -22.016 1.203 1 91.31 56 GLU B C 1
ATOM 1540 O O . GLU B 1 56 ? 6.617 -22.516 0.189 1 91.31 56 GLU B O 1
ATOM 1545 N N . PRO B 1 57 ? 6.504 -21.938 2.312 1 95.38 57 PRO B N 1
ATOM 1546 C CA . PRO B 1 57 ? 5.137 -22.453 2.395 1 95.38 57 PRO B CA 1
ATOM 1547 C C . PRO B 1 57 ? 4.117 -21.531 1.732 1 95.38 57 PRO B C 1
ATOM 1549 O O . PRO B 1 57 ? 4.301 -20.297 1.724 1 95.38 57 PRO B O 1
ATOM 1552 N N . VAL B 1 58 ? 3.043 -22.109 1.142 1 96.5 58 VAL B N 1
ATOM 1553 C CA . VAL B 1 58 ? 1.88 -21.406 0.601 1 96.5 58 VAL B CA 1
ATOM 1554 C C . VAL B 1 58 ? 0.61 -21.922 1.277 1 96.5 58 VAL B C 1
ATOM 1556 O O . VAL B 1 58 ? 0.36 -23.125 1.313 1 96.5 58 VAL B O 1
ATOM 1559 N N . ARG B 1 59 ? -0.093 -21.016 1.9 1 97.06 59 ARG B N 1
ATOM 1560 C CA . ARG B 1 59 ? -1.395 -21.344 2.473 1 97.06 59 ARG B CA 1
ATOM 1561 C C . ARG B 1 59 ? -2.379 -20.188 2.297 1 97.06 59 ARG B C 1
ATOM 1563 O O . ARG B 1 59 ? -2.182 -19.109 2.854 1 97.06 59 ARG B O 1
ATOM 1570 N N . VAL B 1 60 ? -3.367 -20.469 1.484 1 95.88 60 VAL B N 1
ATOM 1571 C CA . VAL B 1 60 ? -4.441 -19.484 1.318 1 95.88 60 VAL B CA 1
ATOM 1572 C C . VAL B 1 60 ? -5.793 -20.172 1.472 1 95.88 60 VAL B C 1
ATOM 1574 O O . VAL B 1 60 ? -5.969 -21.328 1.044 1 95.88 60 VAL B O 1
ATOM 1577 N N . GLU B 1 61 ? -6.73 -19.438 2.057 1 96.38 61 GLU B N 1
ATOM 1578 C CA . GLU B 1 61 ? -8.055 -19.984 2.336 1 96.38 61 GLU B CA 1
ATOM 1579 C C . GLU B 1 61 ? -9.148 -19.031 1.889 1 96.38 61 GLU B C 1
ATOM 1581 O O . GLU B 1 61 ? -8.945 -17.812 1.868 1 96.38 61 GLU B O 1
ATOM 1586 N N . LEU B 1 62 ? -10.219 -19.625 1.514 1 93.12 62 LEU B N 1
ATOM 1587 C CA . LEU B 1 62 ? -11.391 -18.844 1.131 1 93.12 62 LEU B CA 1
ATOM 1588 C C . LEU B 1 62 ? -12.062 -18.234 2.357 1 93.12 62 LEU B C 1
ATOM 1590 O O . LEU B 1 62 ? -12.516 -18.953 3.244 1 93.12 62 LEU B O 1
ATOM 1594 N N . GLU B 1 63 ? -12.008 -16.938 2.447 1 90 63 GLU B N 1
ATOM 1595 C CA . GLU B 1 63 ? -12.648 -16.172 3.514 1 90 63 GLU B CA 1
ATOM 1596 C C . GLU B 1 63 ? -13.508 -15.047 2.949 1 90 63 GLU B C 1
ATOM 1598 O O . GLU B 1 63 ? -12.992 -14.117 2.324 1 90 63 GLU B O 1
ATOM 1603 N N . GLU B 1 64 ? -14.797 -15.094 3.189 1 86 64 GLU B N 1
ATOM 1604 C CA . GLU B 1 64 ? -15.727 -14.055 2.762 1 86 64 GLU B CA 1
ATOM 1605 C C . GLU B 1 64 ? -15.609 -13.789 1.264 1 86 64 GLU B C 1
ATOM 1607 O O . GLU B 1 64 ? -15.5 -12.633 0.838 1 86 64 GLU B O 1
ATOM 1612 N N . GLY B 1 65 ? -15.453 -14.836 0.49 1 86.88 65 GLY B N 1
ATOM 1613 C CA . GLY B 1 65 ? -15.445 -14.727 -0.96 1 86.88 65 GLY B CA 1
ATOM 1614 C C . GLY B 1 65 ? -14.086 -14.359 -1.524 1 86.88 65 GLY B C 1
ATOM 1615 O O . GLY B 1 65 ? -13.953 -14.117 -2.727 1 86.88 65 GLY B O 1
ATOM 1616 N N . GLU B 1 66 ? -13.102 -14.258 -0.655 1 90.19 66 GLU B N 1
ATOM 1617 C CA . GLU B 1 66 ? -11.734 -13.945 -1.062 1 90.19 66 GLU B CA 1
ATOM 1618 C C . GLU B 1 66 ? -10.773 -15.055 -0.646 1 90.19 66 GLU B C 1
ATOM 1620 O O . GLU B 1 66 ? -10.984 -15.719 0.371 1 90.19 66 GLU B O 1
ATOM 1625 N N . LEU B 1 67 ? -9.758 -15.289 -1.53 1 93.25 67 LEU B N 1
ATOM 1626 C CA . LEU B 1 67 ? -8.641 -16.125 -1.08 1 93.25 67 LEU B CA 1
ATOM 1627 C C . LEU B 1 67 ? -7.648 -15.305 -0.263 1 93.25 67 LEU B C 1
ATOM 1629 O O . LEU B 1 67 ? -7.082 -14.328 -0.763 1 93.25 67 LEU B O 1
ATOM 1633 N N . ARG B 1 68 ? -7.477 -15.648 1.006 1 92.31 68 ARG B N 1
ATOM 1634 C CA . ARG B 1 68 ? -6.586 -14.938 1.915 1 92.31 68 ARG B CA 1
ATOM 1635 C C . ARG B 1 68 ? -5.594 -15.891 2.568 1 92.31 68 ARG B C 1
ATOM 1637 O O . ARG B 1 68 ? -5.945 -17.016 2.918 1 92.31 68 ARG B O 1
ATOM 1644 N N . GLY B 1 69 ? -4.355 -15.367 2.695 1 92.5 69 GLY B N 1
ATOM 1645 C CA . GLY B 1 69 ? -3.365 -16.156 3.41 1 92.5 69 GLY B CA 1
ATOM 1646 C C . GLY B 1 69 ? -1.94 -15.703 3.154 1 92.5 69 GLY B C 1
ATOM 1647 O O . GLY B 1 69 ? -1.675 -14.5 3.055 1 92.5 69 GLY B O 1
ATOM 1648 N N . LEU B 1 70 ? -1.042 -16.703 3.105 1 91.31 70 LEU B N 1
ATOM 1649 C CA . LEU B 1 70 ? 0.374 -16.359 3.049 1 91.31 70 LEU B CA 1
ATOM 1650 C C . LEU B 1 70 ? 1.066 -17.078 1.901 1 91.31 70 LEU B C 1
ATOM 1652 O O . LEU B 1 70 ? 0.795 -18.266 1.652 1 91.31 70 LEU B O 1
ATOM 1656 N N . VAL B 1 71 ? 1.824 -16.422 1.227 1 93.31 71 VAL B N 1
ATOM 1657 C CA . VAL B 1 71 ? 2.906 -16.969 0.414 1 93.31 71 VAL B CA 1
ATOM 1658 C C . VAL B 1 71 ? 4.25 -16.656 1.066 1 93.31 71 VAL B C 1
ATOM 1660 O O . VAL B 1 71 ? 4.684 -15.5 1.09 1 93.31 71 VAL B O 1
ATOM 1663 N N . GLY B 1 72 ? 4.875 -17.672 1.534 1 89.69 72 GLY B N 1
ATOM 1664 C CA . GLY B 1 72 ? 5.98 -17.391 2.434 1 89.69 72 GLY B CA 1
ATOM 1665 C C . GLY B 1 72 ? 5.586 -16.516 3.605 1 89.69 72 GLY B C 1
ATOM 1666 O O . GLY B 1 72 ? 4.672 -16.844 4.363 1 89.69 72 GLY B O 1
ATOM 1667 N N . SER B 1 73 ? 6.25 -15.398 3.666 1 81.56 73 SER B N 1
ATOM 1668 C CA . SER B 1 73 ? 5.996 -14.484 4.77 1 81.56 73 SER B CA 1
ATOM 1669 C C . SER B 1 73 ? 5.086 -13.336 4.336 1 81.56 73 SER B C 1
ATOM 1671 O O . SER B 1 73 ? 4.781 -12.445 5.133 1 81.56 73 SER B O 1
ATOM 1673 N N . GLN B 1 74 ? 4.656 -13.391 3.092 1 82.94 74 GLN B N 1
ATOM 1674 C CA . GLN B 1 74 ? 3.861 -12.281 2.572 1 82.94 74 GLN B CA 1
AT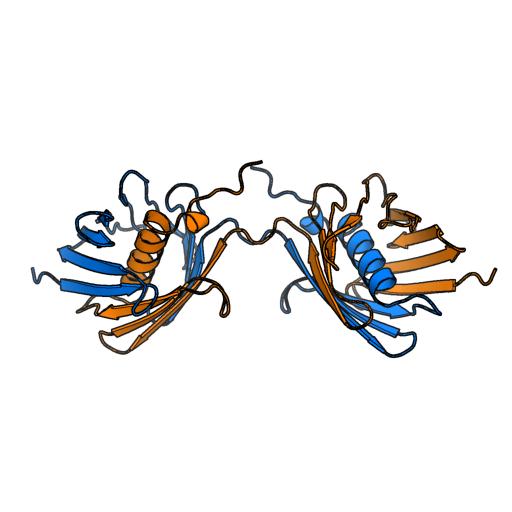OM 1675 C C . GLN B 1 74 ? 2.371 -12.609 2.607 1 82.94 74 GLN B C 1
ATOM 1677 O O . GLN B 1 74 ? 1.969 -13.734 2.297 1 82.94 74 GLN B O 1
ATOM 1682 N N . LYS B 1 75 ? 1.664 -11.594 3.029 1 85.31 75 LYS B N 1
ATOM 1683 C CA . LYS B 1 75 ? 0.213 -11.742 2.994 1 85.31 75 LYS B CA 1
ATOM 1684 C C . LYS B 1 75 ? -0.315 -11.648 1.564 1 85.31 75 LYS B C 1
ATOM 1686 O O . LYS B 1 75 ? 0.153 -10.828 0.777 1 85.31 75 LYS B O 1
ATOM 1691 N N . LEU B 1 76 ? -1.298 -12.547 1.228 1 90.12 76 LEU B N 1
ATOM 1692 C CA . LEU B 1 76 ? -1.948 -12.531 -0.078 1 90.12 76 LEU B CA 1
ATOM 1693 C C . LEU B 1 76 ? -3.463 -12.422 0.071 1 90.12 76 LEU B C 1
ATOM 1695 O O . LEU B 1 76 ? -4.059 -13.086 0.918 1 90.12 76 LEU B O 1
ATOM 1699 N N . VAL B 1 77 ? -4.023 -11.539 -0.678 1 87.31 77 VAL B N 1
ATOM 1700 C CA . VAL B 1 77 ? -5.465 -11.516 -0.895 1 87.31 77 VAL B CA 1
ATOM 1701 C C . VAL B 1 77 ? -5.762 -11.578 -2.391 1 87.31 77 VAL B C 1
ATOM 1703 O O . VAL B 1 77 ? -5.18 -10.828 -3.176 1 87.31 77 VAL B O 1
ATOM 1706 N N . LEU B 1 78 ? -6.543 -12.547 -2.877 1 91.5 78 LEU B N 1
ATOM 1707 C CA . LEU B 1 78 ? -7.051 -12.602 -4.242 1 91.5 78 LEU B CA 1
ATOM 1708 C C . LEU B 1 78 ? -8.578 -12.586 -4.258 1 91.5 78 LEU B C 1
ATOM 1710 O O . LEU B 1 78 ? -9.219 -13.227 -3.42 1 91.5 78 LEU B O 1
ATOM 1714 N N . ARG B 1 79 ? -9.094 -11.859 -5.207 1 89.31 79 ARG B N 1
ATOM 1715 C CA . ARG B 1 79 ? -10.531 -11.742 -5.387 1 89.31 79 ARG B CA 1
ATOM 1716 C C . ARG B 1 79 ? -10.93 -12.023 -6.832 1 89.31 79 ARG B C 1
ATOM 1718 O O . ARG B 1 79 ? -10.242 -11.602 -7.762 1 89.31 79 ARG B O 1
ATOM 1725 N N . GLY B 1 80 ? -12.062 -12.789 -6.965 1 87.94 80 GLY B N 1
ATOM 1726 C CA . GLY B 1 80 ? -12.617 -13.008 -8.289 1 87.94 80 GLY B CA 1
ATOM 1727 C C . GLY B 1 80 ? -12.195 -14.328 -8.906 1 87.94 80 GLY B C 1
ATOM 1728 O O . GLY B 1 80 ? -11.359 -15.039 -8.352 1 87.94 80 GLY B O 1
ATOM 1729 N N . VAL B 1 81 ? -12.812 -14.695 -10.102 1 90.12 81 VAL B N 1
ATOM 1730 C CA . VAL B 1 81 ? -12.547 -15.977 -10.75 1 90.12 81 VAL B CA 1
ATOM 1731 C C . VAL B 1 81 ? -11.922 -15.734 -12.117 1 90.12 81 VAL B C 1
ATOM 1733 O O . VAL B 1 81 ? -10.758 -16.078 -12.352 1 90.12 81 VAL B O 1
ATOM 1736 N N . ASP B 1 82 ? -12.578 -15.039 -12.953 1 89.88 82 ASP B N 1
ATOM 1737 C CA . ASP B 1 82 ? -12.07 -14.758 -14.289 1 89.88 82 ASP B CA 1
ATOM 1738 C C . ASP B 1 82 ? -11.367 -13.406 -14.336 1 89.88 82 ASP B C 1
ATOM 1740 O O . ASP B 1 82 ? -10.453 -13.195 -15.141 1 89.88 82 ASP B O 1
ATOM 1744 N N . ARG B 1 83 ? -12.008 -12.43 -13.641 1 86.75 83 ARG B N 1
ATOM 1745 C CA . ARG B 1 83 ? -11.32 -11.18 -13.328 1 86.75 83 ARG B CA 1
ATOM 1746 C C . ARG B 1 83 ? -10.773 -11.188 -11.906 1 86.75 83 ARG B C 1
ATOM 1748 O O . ARG B 1 83 ? -11.539 -11.117 -10.945 1 86.75 83 ARG B O 1
ATOM 1755 N N . VAL B 1 84 ? -9.492 -11.367 -11.852 1 91.19 84 VAL B N 1
ATOM 1756 C CA . VAL B 1 84 ? -8.867 -11.555 -10.547 1 91.19 84 VAL B CA 1
ATOM 1757 C C . VAL B 1 84 ? -8.156 -10.273 -10.125 1 91.19 84 VAL B C 1
ATOM 1759 O O . VAL B 1 84 ? -7.395 -9.695 -10.906 1 91.19 84 VAL B O 1
ATOM 1762 N N . THR B 1 85 ? -8.445 -9.75 -8.93 1 88.06 85 THR B N 1
ATOM 1763 C CA . THR B 1 85 ? -7.727 -8.656 -8.289 1 88.06 85 THR B CA 1
ATOM 1764 C C . THR B 1 85 ? -7.207 -9.086 -6.922 1 88.06 85 THR B C 1
ATOM 1766 O O . THR B 1 85 ? -7.707 -10.039 -6.332 1 88.06 85 THR B O 1
ATOM 1769 N N . GLY B 1 86 ? -6.082 -8.469 -6.559 1 84.62 86 GLY B N 1
ATOM 1770 C CA . GLY B 1 86 ? -5.566 -8.812 -5.246 1 84.62 86 GLY B CA 1
ATOM 1771 C C . GLY B 1 86 ? -4.328 -8.023 -4.863 1 84.62 86 GLY B C 1
ATOM 1772 O O . GLY B 1 86 ? -4.012 -7.016 -5.496 1 84.62 86 GLY B O 1
ATOM 1773 N N . PHE B 1 87 ? -3.664 -8.523 -3.721 1 83.69 87 PHE B N 1
ATOM 1774 C CA . PHE B 1 87 ? -2.484 -7.863 -3.176 1 83.69 87 PHE B CA 1
ATOM 1775 C C . PHE B 1 87 ? -1.586 -8.867 -2.457 1 83.69 87 PHE B C 1
ATOM 1777 O O . PHE B 1 87 ? -2.068 -9.711 -1.699 1 83.69 87 PHE B O 1
ATOM 1784 N N . LEU B 1 88 ? -0.388 -8.859 -2.91 1 85.75 88 LEU B N 1
ATOM 1785 C CA . LEU B 1 88 ? 0.651 -9.609 -2.215 1 85.75 88 LEU B CA 1
ATOM 1786 C C . LEU B 1 88 ? 1.518 -8.68 -1.368 1 85.75 88 LEU B C 1
ATOM 1788 O O . LEU B 1 88 ? 2.189 -7.793 -1.9 1 85.75 88 LEU B O 1
ATOM 1792 N N . GLY B 1 89 ? 1.543 -8.844 -0.185 1 76.25 89 GLY B N 1
ATOM 1793 C CA . GLY B 1 89 ? 2.312 -8.008 0.723 1 76.25 89 GLY B CA 1
ATOM 1794 C C . GLY B 1 89 ? 1.491 -7.469 1.88 1 76.25 89 GLY B C 1
ATOM 1795 O O . GLY B 1 89 ? 0.409 -7.984 2.172 1 76.25 89 GLY B O 1
ATOM 1796 N N . GLU B 1 90 ? 2.131 -6.863 2.688 1 59.19 90 GLU B N 1
ATOM 1797 C CA . GLU B 1 90 ? 1.442 -6.207 3.795 1 59.19 90 GLU B CA 1
ATOM 1798 C C . GLU B 1 90 ? 0.584 -5.047 3.301 1 59.19 90 GLU B C 1
ATOM 1800 O O . GLU B 1 90 ? 1.033 -4.238 2.484 1 59.19 90 GLU B O 1
ATOM 1805 N N . PRO B 1 91 ? -0.818 -5.523 3.365 1 48.38 91 PRO B N 1
ATOM 1806 C CA . PRO B 1 91 ? -1.695 -4.438 2.92 1 48.38 91 PRO B CA 1
ATOM 1807 C C . PRO B 1 91 ? -1.122 -3.053 3.219 1 48.38 91 PRO B C 1
ATOM 1809 O O . PRO B 1 91 ? -0.352 -2.893 4.168 1 48.38 91 PRO B O 1
ATOM 1812 N N . ILE B 1 92 ? -1.167 -2.43 2.223 1 51 92 ILE B N 1
ATOM 1813 C CA . ILE B 1 92 ? -0.921 -1.006 2.424 1 51 92 ILE B CA 1
ATOM 1814 C C . ILE B 1 92 ? -1.711 -0.511 3.633 1 51 92 ILE B C 1
ATOM 1816 O O . ILE B 1 92 ? -2.938 -0.633 3.674 1 51 92 ILE B O 1
ATOM 1820 N N . VAL B 1 93 ? -0.956 -0.686 4.805 1 58.47 93 VAL B N 1
ATOM 1821 C CA . VAL B 1 93 ? -1.61 0.02 5.902 1 58.47 93 VAL B CA 1
ATOM 1822 C C . VAL B 1 93 ? -1.161 1.479 5.922 1 58.47 93 VAL B C 1
ATOM 1824 O O . VAL B 1 93 ? 0.018 1.77 6.133 1 58.47 93 VAL B O 1
ATOM 1827 N N . GLY B 1 94 ? -1.918 2.268 5.125 1 68.94 94 GLY B N 1
ATOM 1828 C CA . GLY B 1 94 ? -1.619 3.691 5.125 1 68.94 94 GLY B CA 1
ATOM 1829 C C . GLY B 1 94 ? -2.592 4.508 4.297 1 68.94 94 GLY B C 1
ATOM 1830 O O . GLY B 1 94 ? -3.713 4.066 4.031 1 68.94 94 GLY B O 1
ATOM 1831 N N . TRP B 1 95 ? -2.273 5.738 4.152 1 76.94 95 TRP B N 1
ATOM 1832 C CA . TRP B 1 95 ? -3.156 6.723 3.535 1 76.94 95 TRP B CA 1
ATOM 1833 C C . TRP B 1 95 ? -2.432 7.488 2.436 1 76.94 95 TRP B C 1
ATOM 1835 O O . TRP B 1 95 ? -1.392 8.102 2.68 1 76.94 95 TRP B O 1
ATOM 1845 N N . ASN B 1 96 ? -3.072 7.305 1.146 1 81.19 96 ASN B N 1
ATOM 1846 C CA . ASN B 1 96 ? -2.578 8.195 0.102 1 81.19 96 ASN B CA 1
ATOM 1847 C C . ASN B 1 96 ? -2.873 9.656 0.428 1 81.19 96 ASN B C 1
ATOM 1849 O O . ASN B 1 96 ? -3.914 9.969 1.006 1 81.19 96 ASN B O 1
ATOM 1853 N N . VAL B 1 97 ? -1.926 10.516 0.026 1 87.25 97 VAL B N 1
ATOM 1854 C CA . VAL B 1 97 ? -2.107 11.961 0.161 1 87.25 97 VAL B CA 1
ATOM 1855 C C . VAL B 1 97 ? -2.131 12.609 -1.221 1 87.25 97 VAL B C 1
ATOM 1857 O O . VAL B 1 97 ? -1.207 12.422 -2.016 1 87.25 97 VAL B O 1
ATOM 1860 N N . VAL B 1 98 ? -3.201 13.25 -1.561 1 89.06 98 VAL B N 1
ATOM 1861 C CA . VAL B 1 98 ? -3.268 14.086 -2.756 1 89.06 98 VAL B CA 1
ATOM 1862 C C . VAL B 1 98 ? -3.844 15.453 -2.402 1 89.06 98 VAL B C 1
ATOM 1864 O O . VAL B 1 98 ? -4.883 15.539 -1.745 1 89.06 98 VAL B O 1
ATOM 1867 N N . ALA B 1 99 ? -3.129 16.531 -2.752 1 93.38 99 ALA B N 1
ATOM 1868 C CA . ALA B 1 99 ? -3.607 17.891 -2.484 1 93.38 99 ALA B CA 1
ATOM 1869 C C . ALA B 1 99 ? -3.186 18.844 -3.594 1 93.38 99 ALA B C 1
ATOM 1871 O O . ALA B 1 99 ? -2.139 18.656 -4.219 1 93.38 99 ALA B O 1
ATOM 1872 N N . GLN B 1 100 ? -4.059 19.812 -3.844 1 94.06 100 GLN B N 1
ATOM 1873 C CA . GLN B 1 100 ? -3.809 20.844 -4.848 1 94.06 100 GLN B CA 1
ATOM 1874 C C . GLN B 1 100 ? -4.078 22.234 -4.285 1 94.06 100 GLN B C 1
ATOM 1876 O O . GLN B 1 100 ? -5.176 22.5 -3.795 1 94.06 100 GLN B O 1
ATOM 1881 N N . GLN B 1 101 ? -3.07 23.078 -4.383 1 95.44 101 GLN B N 1
ATOM 1882 C CA . GLN B 1 101 ? -3.234 24.469 -3.967 1 95.44 101 GLN B CA 1
ATOM 1883 C C . GLN B 1 101 ? -3.629 25.344 -5.145 1 95.44 101 GLN B C 1
ATOM 1885 O O . GLN B 1 101 ? -3.02 25.281 -6.215 1 95.44 101 GLN B O 1
ATOM 1890 N N . GLN B 1 102 ? -4.641 26.031 -5.02 1 95.31 102 GLN B N 1
ATOM 1891 C CA . GLN B 1 102 ? -5.07 27.094 -5.922 1 95.31 102 GLN B CA 1
ATOM 1892 C C . GLN B 1 102 ? -5.199 28.422 -5.184 1 95.31 102 GLN B C 1
ATOM 1894 O O . GLN B 1 102 ? -6.18 28.656 -4.469 1 95.31 102 GLN B O 1
ATOM 1899 N N . GLY B 1 103 ? -4.293 29.344 -5.441 1 94.88 103 GLY B N 1
ATOM 1900 C CA . GLY B 1 103 ? -4.227 30.531 -4.613 1 94.88 103 GLY B CA 1
ATOM 1901 C C . GLY B 1 103 ? -4 30.219 -3.143 1 94.88 103 GLY B C 1
ATOM 1902 O O . GLY B 1 103 ? -3.043 29.531 -2.789 1 94.88 103 GLY B O 1
ATOM 1903 N N . GLU B 1 104 ? -4.953 30.75 -2.291 1 95.81 104 GLU B N 1
ATOM 1904 C CA . GLU B 1 104 ? -4.809 30.547 -0.854 1 95.81 104 GLU B CA 1
ATOM 1905 C C . GLU B 1 104 ? -5.574 29.297 -0.393 1 95.81 104 GLU B C 1
ATOM 1907 O O . GLU B 1 104 ? -5.621 29 0.803 1 95.81 104 GLU B O 1
ATOM 1912 N N . ARG B 1 105 ? -6.129 28.656 -1.314 1 97.38 105 ARG B N 1
ATOM 1913 C CA . ARG B 1 105 ? -6.953 27.5 -0.965 1 97.38 105 ARG B CA 1
ATOM 1914 C C . ARG B 1 105 ? -6.246 26.188 -1.32 1 97.38 105 ARG B C 1
ATOM 1916 O O . ARG B 1 105 ? -5.648 26.078 -2.393 1 97.38 105 ARG B O 1
ATOM 1923 N N . LEU B 1 106 ? -6.25 25.281 -0.362 1 96.94 106 LEU B N 1
ATOM 1924 C CA . LEU B 1 106 ? -5.762 23.922 -0.584 1 96.94 106 LEU B CA 1
ATOM 1925 C C . LEU B 1 106 ? -6.898 22.906 -0.478 1 96.94 106 LEU B C 1
ATOM 1927 O O . LEU B 1 106 ? -7.637 22.906 0.509 1 96.94 106 LEU B O 1
ATOM 1931 N N . GLN B 1 107 ? -7.062 22.109 -1.515 1 96.12 107 GLN B N 1
ATOM 1932 C CA . GLN B 1 107 ? -8.016 21 -1.501 1 96.12 107 GLN B CA 1
ATOM 1933 C C . GLN B 1 107 ? -7.312 19.672 -1.721 1 96.12 107 GLN B C 1
ATOM 1935 O O . GLN B 1 107 ? -6.383 19.578 -2.529 1 96.12 107 GLN B O 1
ATOM 1940 N N . GLY B 1 108 ? -7.77 18.688 -0.918 1 93.12 108 GLY B N 1
ATOM 1941 C CA . GLY B 1 108 ? -7.125 17.391 -1.08 1 93.12 108 GLY B CA 1
ATOM 1942 C C . GLY B 1 108 ? -7.918 16.25 -0.467 1 93.12 108 GLY B C 1
ATOM 1943 O O . GLY B 1 108 ? -9.062 16.438 -0.057 1 93.12 108 GLY B O 1
ATOM 1944 N N . GLN B 1 109 ? -7.277 15.039 -0.565 1 89.19 109 GLN B N 1
ATOM 1945 C CA . GLN B 1 109 ? -7.859 13.805 -0.051 1 89.19 109 GLN B CA 1
ATOM 1946 C C . GLN B 1 109 ? -6.797 12.922 0.591 1 89.19 109 GLN B C 1
ATOM 1948 O O . GLN B 1 109 ? -5.688 12.797 0.072 1 89.19 109 GLN B O 1
ATOM 1953 N N . LEU B 1 110 ? -7.16 12.438 1.819 1 86.88 110 LEU B N 1
ATOM 1954 C CA . LEU B 1 110 ? -6.379 11.375 2.443 1 86.88 110 LEU B CA 1
ATOM 1955 C C . LEU B 1 110 ? -7.066 10.023 2.266 1 86.88 110 LEU B C 1
ATOM 1957 O O . LEU B 1 110 ? -8.234 9.867 2.621 1 86.88 110 LEU B O 1
ATOM 1961 N N . GLY B 1 111 ? -6.242 9.055 1.734 1 75.62 111 GLY B N 1
ATOM 1962 C CA . GLY B 1 111 ? -6.812 7.734 1.513 1 75.62 111 GLY B CA 1
ATOM 1963 C C . GLY B 1 111 ? -7.434 7.578 0.137 1 75.62 111 GLY B C 1
ATOM 1964 O O . GLY B 1 111 ? -7.156 8.367 -0.769 1 75.62 111 GLY B O 1
ATOM 1965 N N . SER B 1 112 ? -8.148 6.477 0.057 1 60.91 112 SER B N 1
ATOM 1966 C CA . SER B 1 112 ? -8.789 6.133 -1.208 1 60.91 112 SER B CA 1
ATOM 1967 C C . SER B 1 112 ? -10.094 6.898 -1.396 1 60.91 112 SER B C 1
ATOM 1969 O O . SER B 1 112 ? -10.539 7.609 -0.491 1 60.91 112 SER B O 1
ATOM 1971 N N . THR B 1 113 ? -10.539 6.75 -2.596 1 54.03 113 THR B N 1
ATOM 1972 C CA . THR B 1 113 ? -11.812 7.402 -2.898 1 54.03 113 THR B CA 1
ATOM 1973 C C . THR B 1 113 ? -12.93 6.844 -2.021 1 54.03 113 THR B C 1
ATOM 1975 O O . THR B 1 113 ? -13.828 7.578 -1.614 1 54.03 113 THR B O 1
ATOM 1978 N N . VAL B 1 114 ? -12.836 5.625 -1.721 1 51.16 114 VAL B N 1
ATOM 1979 C CA . VAL B 1 114 ? -13.922 5 -0.971 1 51.16 114 VAL B CA 1
ATOM 1980 C C . VAL B 1 114 ? -13.758 5.289 0.519 1 51.16 114 VAL B C 1
ATOM 1982 O O . VAL B 1 114 ? -14.727 5.613 1.208 1 51.16 114 VAL B O 1
ATOM 1985 N N . LEU B 1 115 ? -12.648 5.246 1.07 1 60.44 115 LEU B N 1
ATOM 1986 C CA . LEU B 1 115 ? -12.359 5.445 2.486 1 60.44 115 LEU B CA 1
ATOM 1987 C C . LEU B 1 115 ? -11.633 6.766 2.713 1 60.44 115 LEU B C 1
ATOM 1989 O O . LEU B 1 115 ? -11.211 7.062 3.834 1 60.44 115 LEU B O 1
ATOM 1993 N N . GLY B 1 116 ? -11.656 7.543 1.686 1 71.44 116 GLY B N 1
ATOM 1994 C CA . GLY B 1 116 ? -10.867 8.758 1.735 1 71.44 116 GLY B CA 1
ATOM 1995 C C . GLY B 1 116 ? -11.508 9.859 2.566 1 71.44 116 GLY B C 1
ATOM 1996 O O . GLY B 1 116 ? -12.711 9.82 2.83 1 71.44 116 GLY B O 1
ATOM 1997 N N . ARG B 1 117 ? -10.719 10.711 3.146 1 84.25 117 ARG B N 1
ATOM 1998 C CA . ARG B 1 117 ? -11.086 11.922 3.877 1 84.25 117 ARG B CA 1
ATOM 1999 C C . ARG B 1 117 ? -10.688 13.172 3.104 1 84.25 117 ARG B C 1
ATOM 2001 O O . ARG B 1 117 ? -9.516 13.539 3.064 1 84.25 117 ARG B O 1
ATOM 2008 N N . PRO B 1 118 ? -11.797 13.758 2.537 1 90.44 118 PRO B N 1
ATOM 2009 C CA . PRO B 1 118 ? -11.453 15.016 1.869 1 90.44 118 PRO B CA 1
ATOM 2010 C C . PRO B 1 118 ? -11.102 16.125 2.854 1 90.44 118 PRO B C 1
ATOM 2012 O O . PRO B 1 118 ? -11.523 16.094 4.012 1 90.44 118 PRO B O 1
ATOM 2015 N N . PHE B 1 119 ? -10.242 17.125 2.35 1 94.75 119 PHE B N 1
ATOM 2016 C CA . PHE B 1 119 ? -9.977 18.281 3.188 1 94.75 119 PHE B CA 1
ATOM 2017 C C . PHE B 1 119 ? -9.867 19.547 2.34 1 94.75 119 PHE B C 1
ATOM 2019 O O . PHE B 1 119 ? -9.555 19.469 1.148 1 94.75 119 PHE B O 1
ATOM 2026 N N . GLU B 1 120 ? -10.305 20.609 2.957 1 97 120 GLU B N 1
ATOM 2027 C CA . GLU B 1 120 ? -10.164 21.969 2.424 1 97 120 GLU B CA 1
ATOM 2028 C C . GLU B 1 120 ? -9.602 22.922 3.475 1 97 120 GLU B C 1
ATOM 2030 O O . GLU B 1 120 ? -10.133 23.016 4.582 1 97 120 GLU B O 1
ATOM 2035 N N . LEU B 1 121 ? -8.492 23.625 3.084 1 97.06 121 LEU B N 1
ATOM 2036 C CA . LEU B 1 121 ? -7.855 24.547 4.004 1 97.06 121 LEU B CA 1
ATOM 2037 C C . LEU B 1 121 ? -7.594 25.891 3.326 1 97.06 121 LEU B C 1
ATOM 2039 O O . LEU B 1 121 ? -7.203 25.938 2.158 1 97.06 121 LEU B O 1
ATOM 2043 N N . ASP B 1 122 ? -7.852 26.875 4.031 1 97.69 122 ASP B N 1
ATOM 2044 C CA . ASP B 1 122 ? -7.324 28.203 3.691 1 97.69 122 ASP B CA 1
ATOM 2045 C C . ASP B 1 122 ? -5.934 28.406 4.285 1 97.69 122 ASP B C 1
ATOM 2047 O O . ASP B 1 122 ? -5.742 28.266 5.496 1 97.69 122 ASP B O 1
ATOM 2051 N N . LEU B 1 123 ? -5.016 28.797 3.434 1 95.69 123 LEU B N 1
ATOM 2052 C CA . LEU B 1 123 ? -3.617 28.734 3.844 1 95.69 123 LEU B CA 1
ATOM 2053 C C . LEU B 1 123 ? -3.076 30.125 4.148 1 95.69 123 LEU B C 1
ATOM 2055 O O . LEU B 1 123 ? -2.006 30.266 4.742 1 95.69 123 LEU B O 1
ATOM 2059 N N . GLY B 1 124 ? -3.811 31.156 3.797 1 91.5 124 GLY B N 1
ATOM 2060 C CA . GLY B 1 124 ? -3.176 32.469 3.783 1 91.5 124 GLY B CA 1
ATOM 2061 C C . GLY B 1 124 ? -1.976 32.531 2.855 1 91.5 124 GLY B C 1
ATOM 2062 O O . GLY B 1 124 ? -2.088 32.25 1.664 1 91.5 124 GLY B O 1
ATOM 2063 N N . SER B 1 125 ? -0.816 32.812 3.379 1 91.62 125 SER B N 1
ATOM 2064 C CA . SER B 1 125 ? 0.38 32.906 2.551 1 91.62 125 SER B CA 1
ATOM 2065 C C . SER B 1 125 ? 1.204 31.641 2.586 1 91.62 125 SER B C 1
ATOM 2067 O O . SER B 1 125 ? 2.229 31.531 1.907 1 91.62 125 SER B O 1
ATOM 2069 N N . ALA B 1 126 ? 0.765 30.688 3.352 1 93.12 126 ALA B N 1
ATOM 2070 C CA . ALA B 1 126 ? 1.533 29.453 3.486 1 93.12 126 ALA B CA 1
ATOM 2071 C C . ALA B 1 126 ? 1.503 28.641 2.193 1 93.12 126 ALA B C 1
ATOM 2073 O O . ALA B 1 126 ? 0.491 28.625 1.488 1 93.12 126 ALA B O 1
ATOM 2074 N N . PRO B 1 127 ? 2.602 27.938 1.873 1 93.56 127 PRO B N 1
ATOM 2075 C CA . PRO B 1 127 ? 2.611 27.078 0.692 1 93.56 127 PRO B CA 1
ATOM 2076 C C . PRO B 1 127 ? 1.787 25.797 0.886 1 93.56 127 PRO B C 1
ATOM 2078 O O . PRO B 1 127 ? 1.519 25.406 2.021 1 93.56 127 PRO B O 1
ATOM 2081 N N . GLY B 1 128 ? 1.44 25.125 -0.236 1 93.69 128 GLY B N 1
ATOM 2082 C CA . GLY B 1 128 ? 0.577 23.953 -0.248 1 93.69 128 GLY B CA 1
ATOM 2083 C C . GLY B 1 128 ? 1.118 22.812 0.58 1 93.69 128 GLY B C 1
ATOM 2084 O O . GLY B 1 128 ? 0.361 22.125 1.266 1 93.69 128 GLY B O 1
ATOM 2085 N N . TRP B 1 129 ? 2.447 22.641 0.495 1 93.62 129 TRP B N 1
ATOM 2086 C CA . TRP B 1 129 ? 3.004 21.484 1.207 1 93.62 129 TRP B CA 1
ATOM 2087 C C . TRP B 1 129 ? 2.854 21.656 2.715 1 93.62 129 TRP B C 1
ATOM 2089 O O . TRP B 1 129 ? 2.678 20.672 3.441 1 93.62 129 TRP B O 1
ATOM 2099 N N . VAL B 1 130 ? 2.869 22.859 3.246 1 95.5 130 VAL B N 1
ATOM 2100 C CA . VAL B 1 130 ? 2.658 23.109 4.668 1 95.5 130 VAL B CA 1
ATOM 2101 C C . VAL B 1 130 ? 1.231 22.734 5.055 1 95.5 130 VAL B C 1
ATOM 2103 O O . VAL B 1 130 ? 1.015 22.062 6.07 1 95.5 130 VAL B O 1
ATOM 2106 N N . GLY B 1 131 ? 0.277 23.172 4.234 1 97 131 GLY B N 1
ATOM 2107 C CA . GLY B 1 131 ? -1.107 22.797 4.465 1 97 131 GLY B CA 1
ATOM 2108 C C . GLY B 1 131 ? -1.325 21.297 4.43 1 97 131 GLY B C 1
ATOM 2109 O O . GLY B 1 131 ? -2.064 20.75 5.25 1 97 131 GLY B O 1
ATOM 2110 N N . ALA B 1 132 ? -0.721 20.625 3.467 1 96.31 132 ALA B N 1
ATOM 2111 C CA . ALA B 1 132 ? -0.831 19.172 3.357 1 96.31 132 ALA B CA 1
ATOM 2112 C C . ALA B 1 132 ? -0.286 18.484 4.605 1 96.31 132 ALA B C 1
ATOM 2114 O O . ALA B 1 132 ? -0.889 17.547 5.113 1 96.31 132 ALA B O 1
ATOM 2115 N N . LEU B 1 133 ? 0.843 18.953 5.117 1 96.94 133 LEU B N 1
ATOM 2116 C CA . LEU B 1 133 ? 1.419 18.391 6.332 1 96.94 133 LEU B CA 1
ATOM 2117 C C . LEU B 1 133 ? 0.485 18.594 7.523 1 96.94 133 LEU B C 1
ATOM 2119 O O . LEU B 1 133 ? 0.265 17.656 8.305 1 96.94 133 LEU B O 1
ATOM 2123 N N . VAL B 1 134 ? -0.066 19.766 7.668 1 97.5 134 VAL B N 1
ATOM 2124 C CA . VAL B 1 134 ? -1.006 20.062 8.742 1 97.5 134 VAL B CA 1
ATOM 2125 C C . VAL B 1 134 ? -2.203 19.109 8.656 1 97.5 134 VAL B C 1
ATOM 2127 O O . VAL B 1 134 ? -2.654 18.578 9.672 1 97.5 134 VAL B O 1
ATOM 2130 N N . ALA B 1 135 ? -2.713 18.906 7.438 1 96.94 135 ALA B N 1
ATOM 2131 C CA . ALA B 1 135 ? -3.838 18 7.242 1 96.94 135 ALA B CA 1
ATOM 2132 C C . ALA B 1 135 ? -3.48 16.578 7.676 1 96.94 135 ALA B C 1
ATOM 2134 O O . ALA B 1 135 ? -4.266 15.906 8.352 1 96.94 135 ALA B O 1
ATOM 2135 N N . VAL B 1 136 ? -2.312 16.094 7.277 1 95.56 136 VAL B N 1
ATOM 2136 C CA . VAL B 1 136 ? -1.866 14.734 7.57 1 95.56 136 VAL B CA 1
ATOM 2137 C C . VAL B 1 136 ? -1.699 14.555 9.078 1 95.56 136 VAL B C 1
ATOM 2139 O O . VAL B 1 136 ? -2.121 13.539 9.641 1 95.56 136 VAL B O 1
ATOM 2142 N N . VAL B 1 137 ? -1.084 15.539 9.781 1 96.5 137 VAL B N 1
ATOM 2143 C CA . VAL B 1 137 ? -0.841 15.414 11.211 1 96.5 137 VAL B CA 1
ATOM 2144 C C . VAL B 1 137 ? -2.168 15.469 11.969 1 96.5 137 VAL B C 1
ATOM 2146 O O . VAL B 1 137 ? -2.357 14.75 12.953 1 96.5 137 VAL B O 1
ATOM 2149 N N . ALA B 1 138 ? -3.051 16.297 11.531 1 94.88 138 ALA B N 1
ATOM 2150 C CA . ALA B 1 138 ? -4.383 16.344 12.125 1 94.88 138 ALA B CA 1
ATOM 2151 C C . ALA B 1 138 ? -5.102 15.008 11.977 1 94.88 138 ALA B C 1
ATOM 2153 O O . ALA B 1 138 ? -5.703 14.516 12.938 1 94.88 138 ALA B O 1
ATOM 2154 N N . PHE B 1 139 ? -5.027 14.461 10.781 1 93 139 PHE B N 1
ATOM 2155 C CA . PHE B 1 139 ? -5.637 13.164 10.492 1 93 139 PHE B CA 1
ATOM 2156 C C . PHE B 1 139 ? -5.062 12.086 11.406 1 93 139 PHE B C 1
ATOM 2158 O O . PHE B 1 139 ? -5.812 11.305 12 1 93 139 PHE B O 1
ATOM 2165 N N . TYR B 1 140 ? -3.793 12 11.43 1 89.25 140 TYR B N 1
ATOM 2166 C CA . TYR B 1 140 ? -3.117 11.023 12.273 1 89.25 140 TYR B CA 1
ATOM 2167 C C . TYR B 1 140 ? -3.615 11.102 13.711 1 89.25 140 TYR B C 1
ATOM 2169 O O . TYR B 1 140 ? -3.838 10.078 14.359 1 89.25 140 TYR B O 1
ATOM 2177 N N . ALA B 1 141 ? -3.781 12.297 14.234 1 88.62 141 ALA B N 1
ATOM 2178 C CA . ALA B 1 141 ? -4.09 12.516 15.648 1 88.62 141 ALA B CA 1
ATOM 2179 C C . ALA B 1 141 ? -5.531 12.117 15.961 1 88.62 141 ALA B C 1
ATOM 2181 O O . ALA B 1 141 ? -5.828 11.664 17.062 1 88.62 141 ALA B O 1
ATOM 2182 N N . LEU B 1 142 ? -6.336 12.289 14.945 1 87.12 142 LEU B N 1
ATOM 2183 C CA . LEU B 1 142 ? -7.746 12.188 15.312 1 87.12 142 LEU B CA 1
ATOM 2184 C C . LEU B 1 142 ? -8.367 10.93 14.719 1 87.12 142 LEU B C 1
ATOM 2186 O O . LEU B 1 142 ? -9.461 10.523 15.117 1 87.12 142 LEU B O 1
ATOM 2190 N N . GLU B 1 143 ? -7.688 10.391 13.695 1 79.12 143 GLU B N 1
ATOM 2191 C CA . GLU B 1 143 ? -8.242 9.172 13.109 1 79.12 143 GLU B CA 1
ATOM 2192 C C . GLU B 1 143 ? -7.559 7.93 13.656 1 79.12 143 GLU B C 1
ATOM 2194 O O . GLU B 1 143 ? -6.375 7.703 13.406 1 79.12 143 GLU B O 1
ATOM 2199 N N . PRO B 1 144 ? -8.273 7.199 14.445 1 61.03 144 PRO B N 1
ATOM 2200 C CA . PRO B 1 144 ? -7.699 6.012 15.078 1 61.03 144 PRO B CA 1
ATOM 2201 C C . PRO B 1 144 ? -7.012 5.086 14.078 1 61.03 144 PRO B C 1
ATOM 2203 O O . PRO B 1 144 ? -5.949 4.531 14.367 1 61.03 144 PRO B O 1
ATOM 2206 N N . ARG B 1 145 ? -7.586 4.895 13.016 1 55.88 145 ARG B N 1
ATOM 2207 C CA . ARG B 1 145 ? -7.055 3.936 12.047 1 55.88 145 ARG B CA 1
ATOM 2208 C C . ARG B 1 145 ? -5.742 4.43 11.453 1 55.88 145 ARG B C 1
ATOM 2210 O O . ARG B 1 145 ? -4.938 3.633 10.969 1 55.88 145 ARG B O 1
ATOM 2217 N N . ALA B 1 146 ? -5.625 5.727 11.492 1 50.78 146 ALA B N 1
ATOM 2218 C CA . ALA B 1 146 ? -4.402 6.281 10.914 1 50.78 146 ALA B CA 1
ATOM 2219 C C . ALA B 1 146 ? -3.199 6.004 11.812 1 50.78 146 ALA B C 1
ATOM 2221 O O . ALA B 1 146 ? -2.068 5.914 11.328 1 50.78 146 ALA B O 1
ATOM 2222 N N . SER B 1 147 ? -3.576 5.828 13.117 1 47.78 147 SER B N 1
ATOM 2223 C CA . SER B 1 147 ? -2.5 5.652 14.086 1 47.78 147 SER B CA 1
ATOM 2224 C C . SER B 1 147 ? -2.242 4.172 14.359 1 47.78 147 SER B C 1
ATOM 2226 O O . SER B 1 147 ? -1.254 3.818 15 1 47.78 147 SER B O 1
ATOM 2228 N N . VAL B 1 148 ? -3.207 3.314 14.109 1 43.97 148 VAL B N 1
ATOM 2229 C CA . VAL B 1 148 ? -3.059 1.914 14.492 1 43.97 148 VAL B CA 1
ATOM 2230 C C . VAL B 1 148 ? -2.053 1.229 13.57 1 43.97 148 VAL B C 1
ATOM 2232 O O . VAL B 1 148 ? -2.209 1.249 12.344 1 43.97 148 VAL B O 1
ATOM 2235 N N . SER B 1 149 ? -0.866 1.202 14.125 1 41.62 149 SER B N 1
ATOM 2236 C CA . SER B 1 149 ? 0.07 0.236 13.562 1 41.62 149 SER B CA 1
ATOM 2237 C C . SER B 1 149 ? -0.565 -1.146 13.445 1 41.62 149 SER B C 1
ATOM 2239 O O . SER B 1 149 ? -1.323 -1.562 14.32 1 41.62 149 SER B O 1
ATOM 2241 N N . VAL B 1 150 ? -0.903 -1.576 12.367 1 34.12 150 VAL B N 1
ATOM 2242 C CA . VAL B 1 150 ? -1.393 -2.951 12.383 1 34.12 150 VAL B CA 1
ATOM 2243 C C . VAL B 1 150 ? -0.666 -3.748 13.461 1 34.12 150 VAL B C 1
ATOM 2245 O O . VAL B 1 150 ? 0.555 -3.912 13.406 1 34.12 150 VAL B O 1
ATOM 2248 N N . SER B 1 151 ? -1.097 -3.699 14.719 1 29.42 151 SER B N 1
ATOM 2249 C CA . SER B 1 151 ? -0.68 -4.672 15.727 1 29.42 151 SER B CA 1
ATOM 2250 C C . SER B 1 151 ? -0.643 -6.082 15.156 1 29.42 151 SER B C 1
ATOM 2252 O O . SER B 1 151 ? -1.632 -6.555 14.586 1 29.42 151 SER B O 1
ATOM 2254 N N . ARG B 1 152 ? 0.513 -6.734 15.086 1 24.56 152 ARG B N 1
ATOM 2255 C CA . ARG B 1 152 ? 0.607 -8.188 15.18 1 24.56 152 ARG B CA 1
ATOM 2256 C C . ARG B 1 152 ? 0.037 -8.688 16.5 1 24.56 152 ARG B C 1
ATOM 2258 O O . ARG B 1 152 ? 0.261 -8.086 17.547 1 24.56 152 ARG B O 1
#

Sequence (304 aa):
MSEDLIKGRLGGADGYSVRCTIDGDRISGRAGGRLYGKDIELEITERGVQGTVGSEPVRVELEEGELRGLVGSQKLVLRGVDRVTGFLGEPIVGWNVVAQQQGERLQGQLGSTVLGRPFELDLGSAPGWVGALVAVVAFYALEPRASVSVSRMSEDLIKGRLGGADGYSVRCTIDGDRISGRAGGRLYGKDIELEITERGVQGTVGSEPVRVELEEGELRGLVGSQKLVLRGVDRVTGFLGEPIVGWNVVAQQQGERLQGQLGSTVLGRPFELDLGSAPGWVGALVAVVAFYALEPRASVSVSR

Nearest PDB structures (foldseek):
  5l8o-assembly1_A  TM=4.234E-01  e=1.210E-01  Homo sapiens
  3fr4-assembly1_A  TM=3.474E-01  e=6.645E-01  Homo sapiens
  7fy1-assembly1_A  TM=3.526E-01  e=5.665E-01  Homo sapiens
  4mis-assembly1_A  TM=4.205E-01  e=2.651E+00  Brucella abortus bv. 1 str. 9-941
  7fz5-assembly1_A  TM=3.371E-01  e=2.032E+00  Homo sapiens

Foldseek 3Di:
DDWDWDWDFDPPPPTWIWIWIDDPQWIWTWIGDDVDIWIDTWGQDPFGMWDATHNATDDWGDDPQWTWDDTRPWTKIWHDDPDIDIDTHDPPLAWDWDWDDDPQKIWIWIHDPVPIDIDIDGHVVDDRVVVSVVVLVVCCVPPPSRVDPVDD/DDWDWDWDFDPPPPTWIWIWIDDPQWIWTWIGDPVPIWIDTWGQDPFGIWDATHNATDDWGDDPQWTWDDTRNWTKIWHDDPDIDIDTHDPPLAWDWDWDDDPQKIWIWIHDPVPIDIDIDGHVPDDRVVVSVVVLVVCCVPPPSRVDPVDD

Organism: Deinococcus geothermalis (strain DSM 11300 / CIP 105573 / AG-3a) (NCBI:txid319795)